Protein AF-A0A960YMW3-F1 (afdb_monomer)

Foldseek 3Di:
DDDDDDDDDDDDDDDDDDDDDDDDDDDDPPDDDDDPDDDDDDDDDDDDDDDDDDDQPDQPPDPDDDPLQVVLLVPDDPLQSVQVVVLSVLLSVLLVVDPQSHKDWDDDPSWIWIARPNNQFWIWTWDQDVVNQFIWTWTDLPACLVVVLPVPPDPQWADDPSTTIGHGSDDDGSSVSSSVSSNCRSRRNVVVVVPDD

Mean predicted aligned error: 15.15 Å

Secondary structure (DSSP, 8-state):
--------------------------------------------------------------SS--HHHHHHHHTS-HHHHHHHHHHHHHHHHHHHHS-SS-EEEEEETTEEEEEETTS-SPPEEEEEPGGGSEEEEE--TT-SHHHHHHTSPPSS-EE-TTSEEEEESSS---HHHHHHHHHHHHTHHHHHHS---

Solvent-accessible surface area (backbone atoms only — not comparable to full-atom values): 12566 Å² total; per-residue (Å²): 142,83,82,90,85,84,88,81,88,80,84,88,86,88,85,81,86,85,80,90,82,88,83,87,81,87,76,90,81,79,86,85,92,77,83,90,72,87,79,90,78,91,78,93,74,91,77,84,89,78,91,77,92,72,96,67,74,67,68,58,67,58,96,60,67,57,72,70,44,42,53,39,46,68,71,41,58,72,69,46,30,56,52,46,52,54,49,52,53,50,51,48,58,45,47,70,75,38,97,22,57,24,46,46,79,45,71,55,97,74,26,43,26,37,36,25,58,59,64,37,26,43,49,43,32,49,43,77,24,77,95,67,57,14,37,24,44,32,43,55,69,92,46,69,56,46,66,67,56,58,75,48,84,65,66,76,45,43,78,46,76,65,33,34,36,34,37,58,70,70,79,79,80,41,58,69,52,50,50,51,53,51,49,52,33,36,39,34,53,58,64,63,62,72,70,82,128

Sequence (197 aa):
NKPEIFMKRPGPRNSALCRPESGFLRNDCASLALAYDGNVSRGKKAVPSAKSKGLAKSVTLHSEPLKAVKSAFDGFDPEVRKRALAIRGLIGEVASKTDCGGLEETLKWGFPSYLAGSGRGTTIRLEPGPSNEGVAMRVHCKSRMMERFVDRPPVGVKPDGSRGILIPLKGKLPLTELRRFIGLALTYHDWKSGSAD

Structure (mmCIF, N/CA/C/O backbone):
data_AF-A0A960YMW3-F1
#
_entry.id   AF-A0A960YMW3-F1
#
loop_
_atom_site.group_PDB
_atom_site.id
_atom_site.type_symbol
_atom_site.label_atom_id
_atom_site.label_alt_id
_atom_site.label_comp_id
_atom_site.label_asym_id
_atom_site.label_entity_id
_atom_site.label_seq_id
_atom_site.pdbx_PDB_ins_code
_atom_site.Cartn_x
_atom_site.Cartn_y
_atom_site.Cartn_z
_atom_site.occupancy
_atom_site.B_iso_or_equiv
_atom_site.auth_seq_id
_atom_site.auth_comp_id
_atom_site.auth_asym_id
_atom_site.auth_atom_id
_atom_site.pdbx_PDB_model_num
ATOM 1 N N . ASN A 1 1 ? -8.416 54.647 11.173 1.00 46.41 1 ASN A N 1
ATOM 2 C CA . ASN A 1 1 ? -9.019 55.127 9.917 1.00 46.41 1 ASN A CA 1
ATOM 3 C C . ASN A 1 1 ? -9.512 53.909 9.141 1.00 46.41 1 ASN A C 1
ATOM 5 O O . ASN A 1 1 ? -8.690 53.150 8.648 1.00 46.41 1 ASN A O 1
ATOM 9 N N . LYS A 1 2 ? -10.822 53.648 9.182 1.00 43.78 2 LYS A N 1
ATOM 10 C CA . LYS A 1 2 ? -11.542 52.557 8.497 1.00 43.78 2 LYS A CA 1
ATOM 11 C C . LYS A 1 2 ? -12.461 53.232 7.469 1.00 43.78 2 LYS A C 1
ATOM 13 O O . LYS A 1 2 ? -12.901 54.350 7.731 1.00 43.78 2 LYS A O 1
ATOM 18 N N . PRO A 1 3 ? -12.730 52.597 6.327 1.00 54.50 3 PRO A N 1
ATOM 19 C CA . PRO A 1 3 ? -14.118 52.186 6.054 1.00 54.50 3 PRO A CA 1
ATOM 20 C C . PRO A 1 3 ? -14.111 50.765 5.455 1.00 54.50 3 PRO A C 1
ATOM 22 O O . PRO A 1 3 ? -13.283 50.450 4.614 1.00 54.50 3 PRO A O 1
ATOM 25 N N . GLU A 1 4 ? -14.833 49.747 5.920 1.00 42.19 4 GLU A N 1
ATOM 26 C CA . GLU A 1 4 ? -16.274 49.586 6.143 1.00 42.19 4 GLU A CA 1
ATOM 27 C C . GLU A 1 4 ? -17.127 49.917 4.910 1.00 42.19 4 GLU A C 1
ATOM 29 O O . GLU A 1 4 ? -17.591 51.036 4.733 1.00 42.19 4 GLU A O 1
ATOM 34 N N . ILE A 1 5 ? -17.340 48.900 4.065 1.00 48.28 5 ILE A N 1
ATOM 35 C CA . ILE A 1 5 ? -18.474 48.848 3.143 1.00 48.28 5 ILE A CA 1
ATOM 36 C C . ILE A 1 5 ? -19.286 47.598 3.481 1.00 48.28 5 ILE A C 1
ATOM 38 O O . ILE A 1 5 ? -18.790 46.474 3.542 1.00 48.28 5 ILE A O 1
ATOM 42 N N . PHE A 1 6 ? -20.541 47.891 3.780 1.00 38.97 6 PHE A N 1
ATOM 43 C CA . PHE A 1 6 ? -21.628 47.055 4.252 1.00 38.97 6 PHE A CA 1
ATOM 44 C C . PHE A 1 6 ? -22.544 46.689 3.070 1.00 38.97 6 PHE A C 1
ATOM 46 O O . PHE A 1 6 ? -22.479 47.322 2.020 1.00 38.97 6 PHE A O 1
ATOM 53 N N . MET A 1 7 ? -23.479 45.766 3.328 1.00 42.16 7 MET A N 1
ATOM 54 C CA . MET A 1 7 ? -24.634 45.335 2.511 1.00 42.16 7 MET A CA 1
ATOM 55 C C . MET A 1 7 ? -24.403 44.093 1.637 1.00 42.16 7 MET A C 1
ATOM 57 O O . MET A 1 7 ? -23.430 44.009 0.908 1.00 42.16 7 MET A O 1
ATOM 61 N N . LYS A 1 8 ? -25.281 43.085 1.595 1.00 38.56 8 LYS A N 1
ATOM 62 C CA . LYS A 1 8 ? -26.554 42.785 2.282 1.00 38.56 8 LYS A CA 1
ATOM 63 C C . LYS A 1 8 ? -26.833 41.291 2.021 1.00 38.56 8 LYS A C 1
ATOM 65 O O . LYS A 1 8 ? -26.701 40.841 0.887 1.00 38.56 8 LYS A O 1
ATOM 70 N N . ARG A 1 9 ? -27.253 40.529 3.037 1.00 42.41 9 ARG A N 1
ATOM 71 C CA . ARG A 1 9 ? -27.955 39.242 2.840 1.00 42.41 9 ARG A CA 1
ATOM 72 C C . ARG A 1 9 ? -29.399 39.515 2.403 1.00 42.41 9 ARG A C 1
ATOM 74 O O . ARG A 1 9 ? -29.967 40.522 2.827 1.00 42.41 9 ARG A O 1
ATOM 81 N N . PRO A 1 10 ? -30.023 38.570 1.689 1.00 44.19 10 PRO A N 1
ATOM 82 C CA . PRO A 1 10 ? -31.301 38.070 2.196 1.00 44.19 10 PRO A CA 1
ATOM 83 C C . PRO A 1 10 ? -31.443 36.539 2.112 1.00 44.19 10 PRO A C 1
ATOM 85 O O . PRO A 1 10 ? -31.221 35.941 1.069 1.00 44.19 10 PRO A O 1
ATOM 88 N N . GLY A 1 11 ? -31.885 35.953 3.232 1.00 39.38 11 GLY A N 1
ATOM 89 C CA . GLY A 1 11 ? -33.162 35.225 3.306 1.00 39.38 11 GLY A CA 1
ATOM 90 C C . GLY A 1 11 ? -33.248 33.770 2.807 1.00 39.38 11 GLY A C 1
ATOM 91 O O . GLY A 1 11 ? -32.846 33.485 1.685 1.00 39.38 11 GLY A O 1
ATOM 92 N N . PRO A 1 1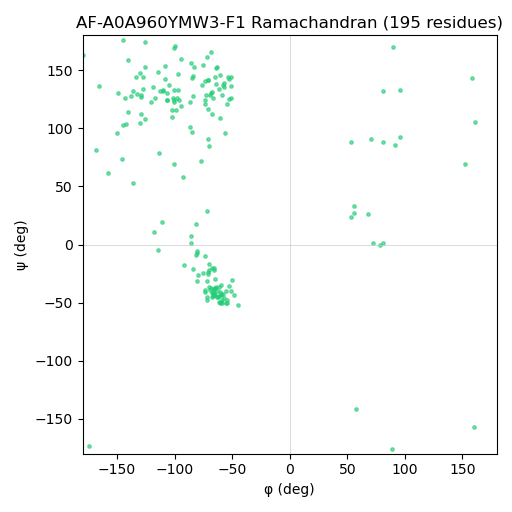2 ? -33.843 32.850 3.596 1.00 52.62 12 PRO A N 1
ATOM 93 C CA . PRO A 1 12 ? -33.928 31.426 3.282 1.00 52.62 12 PRO A CA 1
ATOM 94 C C . PRO A 1 12 ? -35.140 31.101 2.397 1.00 52.62 12 PRO A C 1
ATOM 96 O O . PRO A 1 12 ? -36.167 31.777 2.456 1.00 52.62 12 PRO A O 1
ATOM 99 N N . ARG A 1 13 ? -35.070 29.995 1.649 1.00 44.44 13 ARG A N 1
ATOM 100 C CA . ARG A 1 13 ? -36.267 29.293 1.166 1.00 44.44 13 ARG A CA 1
ATOM 101 C C . ARG A 1 13 ? -36.205 27.835 1.583 1.00 44.44 13 ARG A C 1
ATOM 103 O O . ARG A 1 13 ? -35.401 27.058 1.086 1.00 44.44 13 ARG A O 1
ATOM 110 N N . ASN A 1 14 ? -37.068 27.528 2.540 1.00 39.09 14 ASN A N 1
ATOM 111 C CA . ASN A 1 14 ? -37.440 26.195 2.961 1.00 39.09 14 ASN A CA 1
ATOM 112 C C . ASN A 1 14 ? -38.750 25.848 2.242 1.00 39.09 14 ASN A C 1
ATOM 114 O O . ASN A 1 14 ? -39.656 26.680 2.215 1.00 39.09 14 ASN A O 1
ATOM 118 N N . SER A 1 15 ? -38.836 24.663 1.648 1.00 40.34 15 SER A N 1
ATOM 119 C CA . SER A 1 15 ? -40.048 23.871 1.361 1.00 40.34 15 SER A CA 1
ATOM 120 C C . SER A 1 15 ? -39.709 22.903 0.232 1.00 40.34 15 SER A C 1
ATOM 122 O O . SER A 1 15 ? -39.001 23.264 -0.696 1.00 40.34 15 SER A O 1
ATOM 124 N N . ALA A 1 16 ? -40.183 21.675 0.164 1.00 35.75 16 ALA A N 1
ATOM 125 C CA . ALA A 1 16 ? -40.813 20.721 1.061 1.00 35.75 16 ALA A CA 1
ATOM 126 C C . ALA A 1 16 ? -41.050 19.497 0.145 1.00 35.75 16 ALA A C 1
ATOM 128 O O . ALA A 1 16 ? -41.085 19.639 -1.076 1.00 35.75 16 ALA A O 1
ATOM 129 N N . LEU A 1 17 ? -41.305 18.334 0.745 1.00 38.41 17 LEU A N 1
ATOM 130 C CA . LEU A 1 17 ? -41.934 17.164 0.114 1.00 38.41 17 LEU A CA 1
ATOM 131 C C . LEU A 1 17 ? -41.031 16.259 -0.748 1.00 38.41 17 LEU A C 1
ATOM 133 O O . LEU A 1 17 ? -41.040 16.311 -1.968 1.00 38.41 17 LEU A O 1
ATOM 137 N N . CYS A 1 18 ? -40.409 15.279 -0.091 1.00 30.67 18 CYS A N 1
ATOM 138 C CA . CYS A 1 18 ? -40.566 13.888 -0.522 1.00 30.67 18 CYS A CA 1
ATOM 139 C C . CYS A 1 18 ? -40.942 13.067 0.716 1.00 30.67 18 CYS A C 1
ATOM 141 O O . CYS A 1 18 ? -40.133 12.865 1.620 1.00 30.67 18 CYS A O 1
ATOM 143 N N . ARG A 1 19 ? -42.227 12.705 0.793 1.00 31.78 19 ARG A N 1
ATOM 144 C CA . ARG A 1 19 ? -42.794 11.810 1.806 1.00 31.78 19 ARG A CA 1
ATOM 145 C C . ARG A 1 19 ? -42.338 10.359 1.557 1.00 31.78 19 ARG A C 1
ATOM 147 O O . ARG A 1 19 ? -41.930 10.040 0.443 1.00 31.78 19 ARG A O 1
ATOM 154 N N . PRO A 1 20 ? -42.440 9.490 2.577 1.00 46.03 20 PRO A N 1
ATOM 155 C CA . PRO A 1 20 ? -42.125 8.074 2.483 1.00 46.03 20 PRO A CA 1
ATOM 156 C C . PRO A 1 20 ? -43.334 7.288 1.963 1.00 46.03 20 PRO A C 1
ATOM 158 O O . PRO A 1 20 ? -44.457 7.564 2.379 1.00 46.03 20 PRO A O 1
ATOM 161 N N . GLU A 1 21 ? -43.096 6.260 1.152 1.00 36.94 21 GLU A N 1
ATOM 162 C CA . GLU A 1 21 ? -44.015 5.127 1.047 1.00 36.94 21 GLU A CA 1
ATOM 163 C C . GLU A 1 21 ? -43.257 3.807 1.212 1.00 36.94 21 GLU A C 1
ATOM 165 O O . GLU A 1 21 ? -42.216 3.536 0.616 1.00 36.94 21 GLU A O 1
ATOM 170 N N . SER A 1 22 ? -43.800 3.039 2.142 1.00 40.00 22 SER A N 1
ATOM 171 C CA . SER A 1 22 ? -43.510 1.680 2.562 1.00 40.00 22 SER A CA 1
ATOM 172 C C . SER A 1 22 ? -43.749 0.635 1.469 1.00 40.00 22 SER A C 1
ATOM 174 O O . SER A 1 22 ? -44.677 0.779 0.682 1.00 40.00 22 SER A O 1
ATOM 176 N N . GLY A 1 23 ? -43.023 -0.489 1.528 1.00 31.31 23 GLY A N 1
ATOM 177 C CA . GLY A 1 23 ? -43.385 -1.711 0.796 1.00 31.31 23 GLY A CA 1
ATOM 178 C C . GLY A 1 23 ? -42.179 -2.588 0.443 1.00 31.31 23 GLY A C 1
ATOM 179 O O . GLY A 1 23 ? -41.712 -2.571 -0.681 1.00 31.31 23 GLY A O 1
ATOM 180 N N . PHE A 1 24 ? -41.526 -3.227 1.413 1.00 30.78 24 PHE A N 1
ATOM 181 C CA . PHE A 1 24 ? -41.752 -4.654 1.684 1.00 30.78 24 PHE A CA 1
ATOM 182 C C . PHE A 1 24 ? -41.191 -5.592 0.603 1.00 30.78 24 PHE A C 1
ATOM 184 O O . PHE A 1 24 ? -41.912 -6.012 -0.286 1.00 30.78 24 PHE A O 1
ATOM 191 N N . LEU A 1 25 ? -39.942 -6.028 0.768 1.00 37.28 25 LEU A N 1
ATOM 192 C CA . LEU A 1 25 ? -39.602 -7.444 0.619 1.00 37.28 25 LEU A CA 1
ATOM 193 C C . LEU A 1 25 ? -38.551 -7.782 1.674 1.00 37.28 25 LEU A C 1
ATOM 195 O O . LEU A 1 25 ? -37.384 -7.402 1.594 1.00 37.28 25 LEU A O 1
ATOM 199 N N . ARG A 1 26 ? -39.038 -8.463 2.710 1.00 37.78 26 ARG A N 1
ATOM 200 C CA . ARG A 1 26 ? -38.226 -9.236 3.640 1.00 37.78 26 ARG A CA 1
ATOM 201 C C . ARG A 1 26 ? -37.538 -10.320 2.820 1.00 37.78 26 ARG A C 1
ATOM 203 O O . ARG A 1 26 ? -38.201 -10.985 2.035 1.00 37.78 26 ARG A O 1
ATOM 210 N N . ASN A 1 27 ? -36.248 -10.509 3.037 1.00 38.19 27 ASN A N 1
ATOM 211 C CA . ASN A 1 27 ? -35.690 -11.847 3.061 1.00 38.19 27 ASN A CA 1
ATOM 212 C C . ASN A 1 27 ? -34.659 -11.871 4.176 1.00 38.19 27 ASN A C 1
ATOM 214 O O . ASN A 1 27 ? -33.660 -11.148 4.160 1.00 38.19 27 ASN A O 1
ATOM 218 N N . ASP A 1 28 ? -35.004 -12.669 5.175 1.00 33.12 28 ASP A N 1
ATOM 219 C CA . ASP A 1 28 ? -34.184 -13.037 6.304 1.00 33.12 28 ASP A CA 1
ATOM 220 C C . ASP A 1 28 ? -32.825 -13.547 5.829 1.00 33.12 28 ASP A C 1
ATOM 222 O O . ASP A 1 28 ? -32.720 -14.480 5.037 1.00 33.12 28 ASP A O 1
ATOM 226 N N . CYS A 1 29 ? -31.769 -12.939 6.352 1.00 29.17 29 CYS A N 1
ATOM 227 C CA . CYS A 1 29 ? -30.446 -13.546 6.381 1.00 29.17 29 CYS A CA 1
ATOM 228 C C . CYS A 1 29 ? -29.855 -13.300 7.772 1.00 29.17 29 CYS A C 1
ATOM 230 O O . CYS A 1 29 ? -28.785 -12.722 7.953 1.00 29.17 29 CYS A O 1
ATOM 232 N N . ALA A 1 30 ? -30.639 -13.678 8.783 1.00 31.08 30 ALA A N 1
ATOM 233 C CA . ALA A 1 30 ? -30.107 -14.029 10.082 1.00 31.08 30 ALA A CA 1
ATOM 234 C C . ALA A 1 30 ? -29.443 -15.406 9.960 1.00 31.08 30 ALA A C 1
ATOM 236 O O . ALA A 1 30 ? -29.998 -16.310 9.338 1.00 31.08 30 ALA A O 1
ATOM 237 N N . SER A 1 31 ? -28.304 -15.554 10.638 1.00 32.84 31 SER A N 1
ATOM 238 C CA . SER A 1 31 ? -27.521 -16.786 10.820 1.00 32.84 31 SER A CA 1
ATOM 239 C C . SER A 1 31 ? -26.432 -17.032 9.771 1.00 32.84 31 SER A C 1
ATOM 241 O O . SER A 1 31 ? -26.621 -17.776 8.821 1.00 32.84 31 SER A O 1
ATOM 243 N N . LEU A 1 32 ? -25.244 -16.456 9.993 1.00 38.53 32 LEU A N 1
ATOM 244 C CA . LEU A 1 32 ? -24.091 -17.255 10.440 1.00 38.53 32 LEU A CA 1
ATOM 245 C C . LEU A 1 32 ? -22.958 -16.321 10.900 1.00 38.53 32 LEU A C 1
ATOM 247 O O . LEU A 1 32 ? -22.015 -16.012 10.177 1.00 38.53 32 LEU A O 1
ATOM 251 N N . ALA A 1 33 ? -23.079 -15.849 12.137 1.00 35.31 33 ALA A N 1
ATOM 252 C CA . ALA A 1 33 ? -21.935 -15.429 12.926 1.00 35.31 33 ALA A CA 1
ATOM 253 C C . ALA A 1 33 ? -21.394 -16.678 13.630 1.00 35.31 33 ALA A C 1
ATOM 255 O O . ALA A 1 33 ? -21.985 -17.114 14.608 1.00 35.31 33 ALA A O 1
ATOM 256 N N . LEU A 1 34 ? -20.311 -17.261 13.118 1.00 36.00 34 LEU A N 1
ATOM 257 C CA . LEU A 1 34 ? -19.457 -18.215 13.834 1.00 36.00 34 LEU A CA 1
ATOM 258 C C . LEU A 1 34 ? -18.023 -17.944 13.356 1.00 36.00 34 LEU A C 1
ATOM 260 O O . LEU A 1 34 ? -17.712 -18.064 12.176 1.00 36.00 34 LEU A O 1
ATOM 264 N N . ALA A 1 35 ? -17.246 -17.260 14.189 1.00 32.31 35 ALA A N 1
ATOM 265 C CA . ALA A 1 35 ? -16.254 -17.872 15.075 1.00 32.31 35 ALA A CA 1
ATOM 266 C C . ALA A 1 35 ? -14.869 -17.839 14.412 1.00 32.31 35 ALA A C 1
ATOM 268 O O . ALA A 1 35 ? -14.494 -18.715 13.640 1.00 32.31 35 ALA A O 1
ATOM 269 N N . TYR A 1 36 ? -14.112 -16.781 14.710 1.00 30.06 36 TYR A N 1
ATOM 270 C CA . TYR A 1 36 ? -12.658 -16.795 14.570 1.00 30.06 36 TYR A CA 1
ATOM 271 C C . TYR A 1 36 ? -12.086 -17.007 15.972 1.00 30.06 36 TYR A C 1
ATOM 273 O O . TYR A 1 36 ? -11.545 -16.089 16.583 1.00 30.06 36 TYR A O 1
ATOM 281 N N . ASP A 1 37 ? -12.298 -18.212 16.501 1.00 33.44 37 ASP A N 1
ATOM 282 C CA . ASP A 1 37 ? -11.604 -18.688 17.690 1.00 33.44 37 ASP A CA 1
ATOM 283 C C . ASP A 1 37 ? -10.259 -19.267 17.266 1.00 33.44 37 ASP A C 1
ATOM 285 O O . ASP A 1 37 ? -10.156 -20.102 16.363 1.00 33.44 37 ASP A O 1
ATOM 289 N N . GLY A 1 38 ? -9.206 -18.789 17.920 1.00 33.03 38 GLY A N 1
ATOM 290 C CA . GLY A 1 38 ? -7.895 -19.393 17.812 1.00 33.03 38 GLY A CA 1
ATOM 291 C C . GLY A 1 38 ? -7.906 -20.798 18.400 1.00 33.03 38 GLY A C 1
ATOM 292 O O . GLY A 1 38 ? -8.498 -21.039 19.447 1.00 33.03 38 GLY A O 1
ATOM 293 N N . ASN A 1 39 ? -7.145 -21.706 17.791 1.00 34.97 39 ASN A N 1
ATOM 294 C CA . ASN A 1 39 ? -6.410 -22.655 18.606 1.00 34.97 39 ASN A CA 1
ATOM 295 C C . ASN A 1 39 ? -5.102 -23.098 17.952 1.00 34.97 39 ASN A C 1
ATOM 297 O O . ASN A 1 39 ? -5.039 -23.518 16.797 1.00 34.97 39 ASN A O 1
ATOM 301 N N . VAL A 1 40 ? -4.059 -23.004 18.767 1.00 35.59 40 VAL A N 1
ATOM 302 C CA . VAL A 1 40 ? -2.735 -23.581 18.594 1.00 35.59 40 VAL A CA 1
ATOM 303 C C . VAL A 1 40 ? -2.861 -25.093 18.745 1.00 35.59 40 VAL A C 1
ATOM 305 O O . VAL A 1 40 ? -3.344 -25.578 19.762 1.00 35.59 40 VAL A O 1
ATOM 308 N N . SER A 1 41 ? -2.349 -25.866 17.790 1.00 34.47 41 SER A N 1
ATOM 309 C CA . SER A 1 41 ? -2.007 -27.263 18.058 1.00 34.47 41 SER A CA 1
ATOM 310 C C . SER A 1 41 ? -0.744 -27.685 17.314 1.00 34.47 41 SER A C 1
ATOM 312 O O . SER A 1 41 ? -0.566 -27.503 16.112 1.00 34.47 41 SER A O 1
ATOM 314 N N . ARG A 1 42 ? 0.181 -28.201 18.125 1.00 37.41 42 ARG A N 1
ATOM 315 C CA . ARG A 1 42 ? 1.474 -28.768 17.763 1.00 37.41 42 ARG A CA 1
ATOM 316 C C . ARG A 1 42 ? 1.258 -30.068 16.989 1.00 37.41 42 ARG A C 1
ATOM 318 O O . ARG A 1 42 ? 0.583 -30.964 17.480 1.00 37.41 42 ARG A O 1
ATOM 325 N N . GLY A 1 43 ? 1.935 -30.209 15.857 1.00 31.12 43 GLY A N 1
ATOM 326 C CA . GLY A 1 43 ? 2.071 -31.473 15.141 1.00 31.12 43 GLY A CA 1
ATOM 327 C C . GLY A 1 43 ? 3.398 -31.502 14.399 1.00 31.12 43 GLY A C 1
ATOM 328 O O . GLY A 1 43 ? 3.516 -30.962 13.306 1.00 31.12 43 GLY A O 1
ATOM 329 N N . LYS A 1 44 ? 4.424 -32.107 15.008 1.00 34.16 44 LYS A N 1
ATOM 330 C CA . LYS A 1 44 ? 5.675 -32.425 14.314 1.00 34.16 44 LYS A CA 1
ATOM 331 C C . LYS A 1 44 ? 5.394 -33.573 13.342 1.00 34.16 44 LYS A C 1
ATOM 333 O O . LYS A 1 44 ? 5.106 -34.679 13.791 1.00 34.16 44 LYS A O 1
ATOM 338 N N . LYS A 1 45 ? 5.545 -33.343 12.038 1.00 29.88 45 LYS A N 1
ATOM 339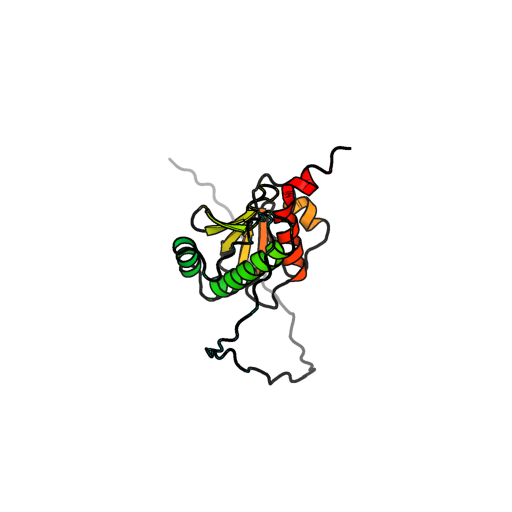 C CA . LYS A 1 45 ? 5.913 -34.401 11.089 1.00 29.88 45 LYS A CA 1
ATOM 340 C C . LYS A 1 45 ? 7.034 -33.901 10.187 1.00 29.88 45 LYS A C 1
ATOM 342 O O . LYS A 1 45 ? 6.984 -32.790 9.668 1.00 29.88 45 LYS A O 1
ATOM 347 N N . ALA A 1 46 ? 8.071 -34.726 10.101 1.00 30.17 46 ALA A N 1
ATOM 348 C CA . ALA A 1 46 ? 9.262 -34.518 9.300 1.00 30.17 46 ALA A CA 1
ATOM 349 C C . ALA A 1 46 ? 8.911 -34.490 7.806 1.00 30.17 46 ALA A C 1
ATOM 351 O O . ALA A 1 46 ? 8.134 -35.319 7.336 1.00 30.17 46 ALA A O 1
ATOM 352 N N . VAL A 1 47 ? 9.517 -33.555 7.076 1.00 32.47 47 VAL A N 1
ATOM 353 C CA . VAL A 1 47 ? 9.484 -33.487 5.611 1.00 32.47 47 VAL A CA 1
ATOM 354 C C . VAL A 1 47 ? 10.895 -33.829 5.119 1.00 32.47 47 VAL A C 1
ATOM 356 O O . VAL A 1 47 ? 11.856 -33.298 5.685 1.00 32.47 47 VAL A O 1
ATOM 359 N N . PRO A 1 48 ? 11.072 -34.723 4.131 1.00 31.02 48 PRO A N 1
ATOM 360 C CA . PRO A 1 48 ? 12.397 -35.080 3.646 1.00 31.02 48 PRO A CA 1
ATOM 361 C C . PRO A 1 48 ? 13.024 -33.932 2.846 1.00 31.02 48 PRO A C 1
ATOM 363 O O . PRO A 1 48 ? 12.364 -33.216 2.096 1.00 31.02 48 PRO A O 1
ATOM 366 N N . SER A 1 49 ? 14.332 -33.777 3.044 1.00 31.98 49 SER A N 1
ATOM 367 C CA . SER A 1 49 ? 15.200 -32.775 2.430 1.00 31.98 49 SER A CA 1
ATOM 368 C C . SER A 1 49 ? 15.349 -33.013 0.925 1.00 31.98 49 SER A C 1
ATOM 370 O O . SER A 1 49 ? 15.983 -33.981 0.507 1.00 31.98 49 SER A O 1
ATOM 372 N N . ALA A 1 50 ? 14.801 -32.108 0.113 1.00 37.41 50 ALA A N 1
ATOM 373 C CA . ALA A 1 50 ? 15.140 -31.975 -1.299 1.00 37.41 50 ALA A CA 1
ATOM 374 C C . ALA A 1 50 ? 16.089 -30.779 -1.464 1.00 37.41 50 ALA A C 1
ATOM 376 O O . ALA A 1 50 ? 15.736 -29.634 -1.182 1.00 37.41 50 ALA A O 1
ATOM 377 N N . LYS A 1 51 ? 17.325 -31.052 -1.891 1.00 33.72 51 LYS A N 1
ATOM 378 C CA . LYS A 1 51 ? 18.320 -30.029 -2.227 1.00 33.72 51 LYS A CA 1
ATOM 379 C C . LYS A 1 51 ? 17.945 -29.376 -3.558 1.00 33.72 51 LYS A C 1
ATOM 381 O O . LYS A 1 51 ? 17.970 -30.045 -4.584 1.00 33.72 51 LYS A O 1
ATOM 386 N N . SER A 1 52 ? 17.738 -28.063 -3.565 1.00 42.47 52 SER A N 1
ATOM 387 C CA . SER A 1 52 ? 17.817 -27.248 -4.782 1.00 42.47 52 SER A CA 1
ATOM 388 C C . SER A 1 52 ? 18.735 -26.051 -4.537 1.00 42.47 52 SER A C 1
ATOM 390 O O . SER A 1 52 ? 18.432 -25.166 -3.739 1.00 42.47 52 SER A O 1
ATOM 392 N N . LYS A 1 53 ? 19.890 -26.052 -5.213 1.00 33.44 53 LYS A N 1
ATOM 393 C CA . LYS A 1 53 ? 20.776 -24.892 -5.355 1.00 33.44 53 LYS A CA 1
ATOM 394 C C . LYS A 1 53 ? 20.115 -23.901 -6.319 1.00 33.44 53 LYS A C 1
ATOM 396 O O . LYS A 1 53 ? 19.749 -24.290 -7.421 1.00 33.44 53 LYS A O 1
ATOM 401 N N . GLY A 1 54 ? 20.007 -22.641 -5.912 1.00 31.20 54 GLY A N 1
ATOM 402 C CA . GLY A 1 54 ? 19.525 -21.540 -6.747 1.00 31.20 54 GLY A CA 1
ATOM 403 C C . GLY A 1 54 ? 19.083 -20.373 -5.873 1.00 31.20 54 GLY A C 1
ATOM 404 O O . GLY A 1 54 ? 18.061 -20.453 -5.201 1.00 31.20 54 GLY A O 1
ATOM 405 N N . LEU A 1 55 ? 19.893 -19.318 -5.823 1.00 40.06 55 LEU A N 1
ATOM 406 C CA . LEU A 1 55 ? 19.677 -18.124 -5.009 1.00 40.06 55 LEU A CA 1
ATOM 407 C C . LEU A 1 55 ? 18.503 -17.299 -5.568 1.00 40.06 55 LEU A C 1
ATOM 409 O O . LEU A 1 55 ? 18.706 -16.360 -6.328 1.00 40.06 55 LEU A O 1
ATOM 413 N N . ALA A 1 56 ? 17.276 -17.641 -5.181 1.00 36.66 56 ALA A N 1
ATOM 414 C CA . ALA A 1 56 ? 16.136 -16.732 -5.241 1.00 36.66 56 ALA A CA 1
ATOM 415 C C . ALA A 1 56 ? 16.003 -16.067 -3.863 1.00 36.66 56 ALA A C 1
ATOM 417 O O . ALA A 1 56 ? 15.835 -16.760 -2.858 1.00 36.66 56 ALA A O 1
ATOM 418 N N . LYS A 1 57 ? 16.111 -14.733 -3.786 1.00 39.03 57 LYS A N 1
ATOM 419 C CA . LYS A 1 57 ? 15.791 -13.994 -2.554 1.00 39.03 57 LYS A CA 1
ATOM 420 C C . LYS A 1 57 ? 14.322 -14.265 -2.222 1.00 39.03 57 LYS A C 1
ATOM 422 O O . LYS A 1 57 ? 13.428 -13.839 -2.948 1.00 39.03 57 LYS A O 1
ATOM 427 N N . SER A 1 58 ? 14.101 -15.033 -1.160 1.00 45.59 58 SER A N 1
ATOM 428 C CA . SER A 1 58 ? 12.789 -15.422 -0.655 1.00 45.59 58 SER A CA 1
ATOM 429 C C . SER A 1 58 ? 11.904 -14.200 -0.424 1.00 45.59 58 SER A C 1
ATOM 431 O O . SER A 1 58 ? 12.383 -13.162 0.024 1.00 45.59 58 SER A O 1
ATOM 433 N N . VAL A 1 59 ? 10.607 -14.340 -0.690 1.00 48.09 59 VAL A N 1
ATOM 434 C CA . VAL A 1 59 ? 9.568 -13.371 -0.321 1.00 48.09 59 VAL A CA 1
ATOM 435 C C . VAL A 1 59 ? 9.628 -13.139 1.192 1.00 48.09 59 VAL A C 1
ATOM 437 O O . VAL A 1 59 ? 9.072 -13.922 1.956 1.00 48.09 59 VAL A O 1
ATOM 440 N N . THR A 1 60 ? 10.314 -12.095 1.656 1.00 54.34 60 THR A N 1
ATOM 441 C CA . THR A 1 60 ? 10.421 -11.829 3.098 1.00 54.34 60 THR A CA 1
ATOM 442 C C . THR A 1 60 ? 9.331 -10.872 3.558 1.00 54.34 60 THR A C 1
ATOM 444 O O . THR A 1 60 ? 9.598 -9.814 4.117 1.00 54.34 60 THR A O 1
ATOM 447 N N . LEU A 1 61 ? 8.071 -11.252 3.348 1.00 62.84 61 LEU A N 1
ATOM 448 C CA . LEU A 1 61 ? 7.003 -10.678 4.156 1.00 62.84 61 LEU A CA 1
ATOM 449 C C . LEU A 1 61 ? 6.942 -11.506 5.436 1.00 62.84 61 LEU A C 1
ATOM 451 O O . LEU A 1 61 ? 6.407 -12.612 5.456 1.00 62.84 61 LEU A O 1
ATOM 455 N N . HIS A 1 62 ? 7.586 -11.006 6.488 1.00 61.16 62 HIS A N 1
ATOM 456 C CA . HIS A 1 62 ? 7.558 -11.660 7.788 1.00 61.16 62 HIS A CA 1
ATOM 457 C C . HIS A 1 62 ? 6.101 -11.813 8.255 1.00 61.16 62 HIS A C 1
ATOM 459 O O . HIS A 1 62 ? 5.282 -10.897 8.088 1.00 61.16 62 HIS A O 1
ATOM 465 N N . SER A 1 63 ? 5.785 -12.975 8.841 1.00 64.56 63 SER A N 1
ATOM 466 C CA . SER A 1 63 ? 4.457 -13.260 9.403 1.00 64.56 63 SER A CA 1
ATOM 467 C C . SER A 1 63 ? 4.022 -12.162 10.376 1.00 64.56 63 SER A C 1
ATOM 469 O O . SER A 1 63 ? 2.868 -11.746 10.361 1.00 64.56 63 SER A O 1
ATOM 471 N N . GLU A 1 64 ? 4.984 -11.619 11.121 1.00 66.88 64 GLU A N 1
ATOM 472 C CA . GLU A 1 64 ? 4.836 -10.439 11.965 1.00 66.88 64 GLU A CA 1
ATOM 473 C C . GLU A 1 64 ? 5.508 -9.212 11.324 1.00 66.88 64 GLU A C 1
ATOM 475 O O . GLU A 1 64 ? 6.628 -9.332 10.821 1.00 66.88 64 GLU A O 1
ATOM 480 N N . PRO A 1 65 ? 4.872 -8.026 11.346 1.00 75.31 65 PRO A N 1
ATOM 481 C CA . PRO A 1 65 ? 5.501 -6.797 10.874 1.00 75.31 65 PRO A CA 1
ATOM 482 C C . PRO A 1 65 ? 6.716 -6.422 11.729 1.00 75.31 65 PRO A C 1
ATOM 484 O O . PRO A 1 65 ? 6.769 -6.703 12.929 1.00 75.31 65 PRO A O 1
ATOM 487 N N . LEU A 1 66 ? 7.678 -5.717 11.121 1.00 82.19 66 LEU A N 1
ATOM 488 C CA . LEU A 1 66 ? 8.812 -5.130 11.844 1.00 82.19 66 LEU A CA 1
ATOM 489 C C . LEU A 1 66 ? 8.311 -4.307 13.039 1.00 82.19 66 LEU A C 1
ATOM 491 O O . LEU A 1 66 ? 7.295 -3.625 12.927 1.00 82.19 66 LEU A O 1
ATOM 495 N N . LYS A 1 67 ? 9.040 -4.303 14.165 1.00 85.31 67 LYS A N 1
ATOM 496 C CA . LYS A 1 67 ? 8.612 -3.630 15.412 1.00 85.31 67 LYS A CA 1
ATOM 497 C C . LYS A 1 67 ? 8.134 -2.188 15.187 1.00 85.31 67 LYS A C 1
ATOM 499 O O . LYS A 1 67 ? 7.102 -1.795 15.723 1.00 85.31 67 LYS A O 1
ATOM 504 N N . ALA A 1 68 ? 8.858 -1.421 14.371 1.00 86.94 68 ALA A N 1
ATOM 505 C CA . ALA A 1 68 ? 8.490 -0.046 14.041 1.00 86.94 68 ALA A CA 1
ATOM 506 C C . ALA A 1 68 ? 7.194 0.029 13.212 1.00 86.94 68 ALA A C 1
ATOM 508 O O . ALA A 1 68 ? 6.325 0.851 13.484 1.00 86.94 68 ALA A O 1
ATOM 509 N N . VAL A 1 69 ? 7.027 -0.868 12.240 1.00 88.44 69 VAL A N 1
ATOM 510 C CA . VAL A 1 69 ? 5.838 -0.931 11.380 1.00 88.44 69 VAL A CA 1
ATOM 511 C C . VAL A 1 69 ? 4.613 -1.397 12.158 1.00 88.44 69 VAL A C 1
ATOM 513 O O . VAL A 1 69 ? 3.537 -0.825 12.008 1.00 88.44 69 VAL A O 1
ATOM 516 N N . LYS A 1 70 ? 4.787 -2.364 13.063 1.00 89.69 70 LYS A N 1
ATOM 517 C CA . LYS A 1 70 ? 3.764 -2.763 14.030 1.00 89.69 70 LYS A CA 1
ATOM 518 C C . LYS A 1 70 ? 3.285 -1.564 14.849 1.00 89.69 70 LYS A C 1
ATOM 520 O O . LYS A 1 70 ? 2.091 -1.297 14.878 1.00 89.69 70 LYS A O 1
ATOM 525 N N . SER A 1 71 ? 4.218 -0.797 15.418 1.00 90.69 71 SER A N 1
ATOM 526 C CA . SER A 1 71 ? 3.893 0.409 16.187 1.00 90.69 71 SER A CA 1
ATOM 527 C C . SER A 1 71 ? 3.142 1.457 15.360 1.00 90.69 71 SER A C 1
ATOM 529 O O . SER A 1 71 ? 2.283 2.144 15.902 1.00 90.69 71 SER A O 1
ATOM 531 N N . ALA A 1 72 ? 3.444 1.587 14.065 1.00 92.00 72 ALA A N 1
ATOM 532 C CA . ALA A 1 72 ? 2.715 2.494 13.181 1.00 92.00 72 ALA A CA 1
ATOM 533 C C . ALA A 1 72 ? 1.265 2.037 12.956 1.00 92.00 72 ALA A C 1
ATOM 535 O O . ALA A 1 72 ? 0.352 2.856 13.016 1.00 92.00 72 ALA A O 1
ATOM 536 N N . PHE A 1 73 ? 1.035 0.733 12.763 1.00 92.44 73 PHE A N 1
ATOM 537 C CA . PHE A 1 73 ? -0.323 0.182 12.702 1.00 92.44 73 PHE A CA 1
ATOM 538 C C . PHE A 1 73 ? -1.077 0.337 14.024 1.00 92.44 73 PHE A C 1
ATOM 540 O O . PHE A 1 73 ? -2.280 0.575 14.004 1.00 92.44 73 PHE A O 1
ATOM 547 N N . ASP A 1 74 ? -0.395 0.206 15.162 1.00 92.19 74 ASP A N 1
ATOM 548 C CA . ASP A 1 74 ? -1.002 0.353 16.490 1.00 92.19 74 ASP A CA 1
ATOM 549 C C . ASP A 1 74 ? -1.464 1.794 16.777 1.00 92.19 74 ASP A C 1
ATOM 551 O O . ASP A 1 74 ? -2.340 1.993 17.612 1.00 92.19 74 ASP A O 1
ATOM 555 N N . GLY A 1 75 ? -0.930 2.786 16.055 1.00 92.06 75 GLY A N 1
ATOM 556 C CA . GLY A 1 75 ? -1.388 4.177 16.115 1.00 92.06 75 GLY A CA 1
ATOM 557 C C . GLY A 1 75 ? -2.644 4.477 15.287 1.00 92.06 75 GLY A C 1
ATOM 558 O O . GLY A 1 75 ? -3.145 5.598 15.337 1.00 92.06 75 GLY A O 1
ATOM 559 N N . PHE A 1 76 ? -3.147 3.523 14.498 1.00 93.38 76 PHE A N 1
ATOM 560 C CA . PHE A 1 76 ? -4.373 3.709 13.718 1.00 93.38 76 PHE A CA 1
ATOM 561 C C . PHE A 1 76 ? -5.614 3.433 14.571 1.00 93.38 76 PHE A C 1
ATOM 563 O O . PHE A 1 76 ? -5.588 2.603 15.479 1.00 93.38 76 PHE A O 1
ATOM 570 N N . ASP A 1 77 ? -6.733 4.070 14.211 1.00 94.69 77 ASP A N 1
ATOM 571 C CA . ASP A 1 77 ? -8.049 3.700 14.738 1.00 94.69 77 ASP A CA 1
ATOM 572 C C . ASP A 1 77 ? -8.306 2.187 14.547 1.00 94.69 77 ASP A C 1
ATOM 574 O O . ASP A 1 77 ? -7.907 1.642 13.509 1.00 94.69 77 ASP A O 1
ATOM 578 N N . PRO A 1 78 ? -8.957 1.484 15.495 1.00 94.00 78 PRO A N 1
ATOM 579 C CA . PRO A 1 78 ? -9.138 0.034 15.427 1.00 94.00 78 PRO A CA 1
ATOM 580 C C . PRO A 1 78 ? -9.722 -0.486 14.105 1.00 94.00 78 PRO A C 1
ATOM 582 O O . PRO A 1 78 ? -9.243 -1.499 13.580 1.00 94.00 78 PRO A O 1
ATOM 585 N N . GLU A 1 79 ? -10.704 0.208 13.523 1.00 93.75 79 GLU A N 1
ATOM 586 C CA . GLU A 1 79 ? -11.330 -0.214 12.264 1.00 93.75 79 GLU A CA 1
ATOM 587 C C . GLU A 1 79 ? -10.402 0.033 11.066 1.00 93.75 79 GLU A C 1
ATOM 589 O O . GLU A 1 79 ? -10.267 -0.820 10.177 1.00 93.75 79 GLU A O 1
ATOM 594 N N . VAL A 1 80 ? -9.685 1.161 11.075 1.00 95.44 80 VAL A N 1
ATOM 595 C CA . VAL A 1 80 ? -8.657 1.489 10.074 1.00 95.44 80 VAL A CA 1
ATOM 596 C C . VAL A 1 80 ? -7.513 0.478 10.138 1.00 95.44 80 VAL A C 1
ATOM 598 O O . VAL A 1 80 ? -7.104 -0.053 9.105 1.00 95.44 80 VAL A O 1
ATOM 601 N N . ARG A 1 81 ? -7.034 0.145 11.341 1.00 95.44 81 ARG A N 1
ATOM 602 C CA . ARG A 1 81 ? -5.971 -0.838 11.589 1.00 95.44 81 ARG A CA 1
ATOM 603 C C . ARG A 1 81 ? -6.351 -2.207 11.045 1.00 95.44 81 ARG A C 1
ATOM 605 O O . ARG A 1 81 ? -5.589 -2.793 10.278 1.00 95.44 81 ARG A O 1
ATOM 612 N N . LYS A 1 82 ? -7.547 -2.701 11.382 1.00 94.62 82 LYS A N 1
ATOM 613 C CA . LYS A 1 82 ? -8.059 -3.989 10.891 1.00 94.62 82 LYS A CA 1
ATOM 614 C C . LYS A 1 82 ? -8.096 -4.028 9.364 1.00 94.62 82 LYS A C 1
ATOM 616 O O . LYS A 1 82 ? -7.638 -4.995 8.752 1.00 94.62 82 LYS A O 1
ATOM 621 N N . ARG A 1 83 ? -8.600 -2.961 8.737 1.00 95.31 83 ARG A N 1
ATOM 622 C CA . ARG A 1 83 ? -8.660 -2.841 7.276 1.00 95.31 83 ARG A CA 1
ATOM 623 C C . ARG A 1 83 ? -7.262 -2.782 6.652 1.00 95.31 83 ARG A C 1
ATOM 625 O O . ARG A 1 83 ? -7.017 -3.463 5.658 1.00 95.31 83 ARG A O 1
ATOM 632 N N . ALA A 1 84 ? -6.343 -2.022 7.239 1.00 95.81 84 ALA A N 1
ATOM 633 C CA . ALA A 1 84 ? -4.984 -1.854 6.737 1.00 95.81 84 ALA A CA 1
ATOM 634 C C . ALA A 1 84 ? -4.153 -3.143 6.860 1.00 95.81 84 ALA A C 1
ATOM 636 O O . ALA A 1 84 ? -3.423 -3.484 5.932 1.00 95.81 84 ALA A O 1
ATOM 637 N N . LEU A 1 85 ? -4.326 -3.917 7.937 1.00 95.12 85 LEU A N 1
ATOM 638 C CA . LEU A 1 85 ? -3.698 -5.235 8.098 1.00 95.12 85 LEU A CA 1
ATOM 639 C C . LEU A 1 85 ? -4.205 -6.251 7.063 1.00 95.12 85 LEU A C 1
ATOM 641 O O . LEU A 1 85 ? -3.413 -7.026 6.525 1.00 95.12 85 LEU A O 1
ATOM 645 N N . ALA A 1 86 ? -5.497 -6.215 6.720 1.00 95.25 86 ALA A N 1
ATOM 646 C CA . ALA A 1 86 ? -6.030 -7.035 5.632 1.00 95.25 86 ALA A CA 1
ATOM 647 C C . ALA A 1 86 ? -5.400 -6.662 4.276 1.00 95.25 86 ALA A C 1
ATOM 649 O O . ALA A 1 86 ? -5.047 -7.542 3.490 1.00 95.25 86 ALA A O 1
ATOM 650 N N . ILE A 1 87 ? -5.201 -5.363 4.019 1.00 96.19 87 ILE A N 1
ATOM 651 C CA . ILE A 1 87 ? -4.515 -4.880 2.812 1.00 96.19 87 ILE A CA 1
ATOM 652 C C . ILE A 1 87 ? -3.039 -5.304 2.818 1.00 96.19 87 ILE A C 1
ATOM 654 O O . ILE A 1 87 ? -2.557 -5.773 1.793 1.00 96.19 87 ILE A O 1
ATOM 658 N N . ARG A 1 88 ? -2.334 -5.232 3.956 1.00 95.50 88 ARG A N 1
ATOM 659 C CA . ARG A 1 88 ? -0.955 -5.742 4.095 1.00 95.50 88 ARG A CA 1
ATOM 660 C C . ARG A 1 88 ? -0.853 -7.210 3.682 1.00 95.50 88 ARG A C 1
ATOM 662 O O . ARG A 1 88 ? 0.028 -7.561 2.899 1.00 95.50 88 ARG A O 1
ATOM 669 N N . GLY A 1 89 ? -1.759 -8.057 4.174 1.00 94.12 89 GLY A N 1
ATOM 670 C CA . GLY A 1 89 ? -1.809 -9.469 3.784 1.00 94.12 89 GLY A CA 1
ATOM 671 C C . GLY A 1 89 ? -1.988 -9.644 2.274 1.00 94.12 89 GLY A C 1
ATOM 672 O O . GLY A 1 89 ? -1.285 -10.438 1.650 1.00 94.12 89 GLY A O 1
ATOM 673 N N . LEU A 1 90 ? -2.862 -8.835 1.669 1.00 96.00 90 LEU A N 1
ATOM 674 C CA . LEU A 1 90 ? -3.087 -8.845 0.226 1.00 96.00 90 LEU A CA 1
ATOM 675 C C . LEU A 1 90 ? -1.861 -8.383 -0.575 1.00 96.00 90 LEU A C 1
ATOM 677 O O . LEU A 1 90 ? -1.574 -8.961 -1.620 1.00 96.00 90 LEU A O 1
ATOM 681 N N . ILE A 1 91 ? -1.114 -7.384 -0.092 1.00 95.44 91 ILE A N 1
ATOM 682 C CA . ILE A 1 91 ? 0.141 -6.952 -0.725 1.00 95.44 91 ILE A CA 1
ATOM 683 C C . ILE A 1 91 ? 1.133 -8.116 -0.766 1.00 95.44 91 ILE A C 1
ATOM 685 O O . ILE A 1 91 ? 1.728 -8.367 -1.812 1.00 95.44 91 ILE A O 1
ATOM 689 N N . GLY A 1 92 ? 1.250 -8.878 0.323 1.00 93.69 92 GLY A N 1
ATOM 690 C CA . GLY A 1 92 ? 2.062 -10.095 0.356 1.00 93.69 92 GLY A CA 1
ATOM 691 C C . GLY A 1 92 ? 1.613 -11.176 -0.606 1.00 93.69 92 GLY A C 1
ATOM 692 O O . GLY A 1 92 ? 2.439 -11.754 -1.306 1.00 93.69 92 GLY A O 1
ATOM 693 N N . GLU A 1 93 ? 0.307 -11.425 -0.665 1.00 94.38 93 GLU A N 1
ATOM 694 C CA . GLU A 1 93 ? -0.277 -12.399 -1.588 1.00 94.38 93 GLU A CA 1
ATOM 695 C C . GLU A 1 93 ? 0.011 -12.040 -3.053 1.00 94.38 93 GLU A C 1
ATOM 697 O O . GLU A 1 93 ? 0.304 -12.912 -3.867 1.00 94.38 93 GLU A O 1
ATOM 702 N N . VAL A 1 94 ? -0.072 -10.758 -3.414 1.00 95.25 94 VAL A N 1
ATOM 703 C CA . VAL A 1 94 ? 0.212 -10.309 -4.783 1.00 95.25 94 VAL A CA 1
ATOM 704 C C . VAL A 1 94 ? 1.712 -10.343 -5.059 1.00 95.25 94 VAL A C 1
ATOM 706 O O . VAL A 1 94 ? 2.118 -10.797 -6.127 1.00 95.25 94 VAL A O 1
ATOM 709 N N . ALA A 1 95 ? 2.537 -9.929 -4.096 1.00 93.00 95 ALA A N 1
ATOM 710 C CA . ALA A 1 95 ? 3.991 -9.952 -4.215 1.00 93.00 95 ALA A CA 1
ATOM 711 C C . ALA A 1 95 ? 4.559 -11.373 -4.331 1.00 93.00 95 ALA A C 1
ATOM 713 O O . ALA A 1 95 ? 5.580 -11.557 -4.976 1.00 93.00 95 ALA A O 1
ATOM 714 N N . SER A 1 96 ? 3.908 -12.390 -3.756 1.00 91.75 96 SER A N 1
ATOM 715 C CA . SER A 1 96 ? 4.336 -13.786 -3.926 1.00 91.75 96 SER A CA 1
ATOM 716 C C . SER A 1 96 ? 3.983 -14.367 -5.297 1.00 91.75 96 SER A C 1
ATOM 718 O O . SER A 1 96 ? 4.636 -15.302 -5.753 1.00 91.75 96 SER A O 1
ATOM 720 N N . LYS A 1 97 ? 2.963 -13.813 -5.961 1.00 92.12 97 LYS A N 1
ATOM 721 C CA . LYS A 1 97 ? 2.527 -14.200 -7.314 1.00 92.12 97 LYS A CA 1
ATOM 722 C C . LYS A 1 97 ? 3.192 -13.378 -8.414 1.00 92.12 97 LYS A C 1
ATOM 724 O O . LYS A 1 97 ? 3.142 -13.757 -9.579 1.00 92.12 97 LYS A O 1
ATOM 729 N N . THR A 1 98 ? 3.766 -12.239 -8.051 1.00 89.50 98 THR A N 1
ATOM 730 C CA . THR A 1 98 ? 4.459 -11.337 -8.964 1.00 89.50 98 THR A CA 1
ATOM 731 C C . THR A 1 98 ? 5.950 -11.568 -8.825 1.00 89.50 98 THR A C 1
ATOM 733 O O . THR A 1 98 ? 6.474 -11.561 -7.715 1.00 89.50 98 THR A O 1
ATOM 736 N N . ASP A 1 99 ? 6.667 -11.704 -9.935 1.00 87.00 99 ASP A N 1
ATOM 737 C CA . ASP A 1 99 ? 8.119 -11.606 -9.870 1.00 87.00 99 ASP A CA 1
ATOM 738 C C . ASP A 1 99 ? 8.488 -10.143 -9.594 1.00 87.00 99 ASP A C 1
ATOM 740 O O . ASP A 1 99 ? 8.571 -9.339 -10.518 1.00 87.00 99 ASP A O 1
ATOM 744 N N . CYS A 1 100 ? 8.613 -9.768 -8.319 1.00 86.94 100 CYS A N 1
ATOM 745 C CA . CYS A 1 100 ? 8.994 -8.423 -7.882 1.00 86.94 100 CYS A CA 1
ATOM 746 C C . CYS A 1 100 ? 10.315 -8.406 -7.094 1.00 86.94 100 CYS A C 1
ATOM 748 O O . CYS A 1 100 ? 10.671 -7.373 -6.523 1.00 86.94 100 CYS A O 1
ATOM 750 N N . GLY A 1 101 ? 11.062 -9.519 -7.074 1.00 86.38 101 GLY A N 1
ATOM 751 C CA . GLY A 1 101 ? 12.334 -9.647 -6.347 1.00 86.38 101 GLY A CA 1
ATOM 752 C C . GLY A 1 101 ? 12.198 -9.619 -4.820 1.00 86.38 101 GLY A C 1
ATOM 753 O O . GLY A 1 101 ? 13.127 -9.203 -4.131 1.00 86.38 101 GLY A O 1
ATOM 754 N N . GLY A 1 102 ? 11.036 -10.026 -4.299 1.00 88.31 102 GLY A N 1
ATOM 755 C CA . GLY A 1 102 ? 10.684 -9.935 -2.882 1.00 88.31 102 GLY A CA 1
ATOM 756 C C . GLY A 1 102 ? 10.010 -8.610 -2.520 1.00 88.31 102 GLY A C 1
ATOM 757 O O . GLY A 1 102 ? 9.945 -7.681 -3.328 1.00 88.31 102 GLY A O 1
ATOM 758 N N . LEU A 1 103 ? 9.482 -8.539 -1.300 1.00 92.00 103 LEU A N 1
ATOM 759 C CA . LEU A 1 103 ? 8.839 -7.342 -0.768 1.00 92.00 103 LEU A CA 1
ATOM 760 C C . LEU A 1 103 ? 9.614 -6.841 0.447 1.00 92.00 103 LEU A C 1
ATOM 762 O O . LEU A 1 103 ? 9.827 -7.592 1.396 1.00 92.00 103 LEU A O 1
ATOM 766 N N . GLU A 1 104 ? 10.006 -5.575 0.415 1.00 91.44 104 GLU A N 1
ATOM 767 C CA . GLU A 1 104 ? 10.614 -4.876 1.540 1.00 91.44 104 GLU A CA 1
ATOM 768 C C . GLU A 1 104 ? 9.546 -4.050 2.263 1.00 91.44 104 GLU A C 1
ATOM 770 O O . GLU A 1 104 ? 8.846 -3.243 1.646 1.00 91.44 104 GLU A O 1
ATOM 775 N N . GLU A 1 105 ? 9.419 -4.255 3.573 1.00 92.44 105 GLU A N 1
ATOM 776 C CA . GLU A 1 105 ? 8.518 -3.507 4.449 1.00 92.44 105 GLU A CA 1
ATOM 777 C C . GLU A 1 105 ? 9.321 -2.456 5.231 1.00 92.44 105 GLU A C 1
ATOM 779 O O . GLU A 1 105 ? 10.311 -2.770 5.887 1.00 92.44 105 GLU A O 1
ATOM 784 N N . THR A 1 106 ? 8.901 -1.194 5.158 1.00 93.00 106 THR A N 1
ATOM 785 C CA . THR A 1 106 ? 9.589 -0.050 5.769 1.00 93.00 106 THR A CA 1
ATOM 786 C C . THR A 1 106 ? 8.590 0.993 6.273 1.00 93.00 106 THR A C 1
ATOM 788 O O . THR A 1 106 ? 7.380 0.874 6.076 1.00 93.00 106 THR A O 1
ATOM 791 N N . LEU A 1 107 ? 9.089 2.043 6.923 1.00 94.31 107 LEU A N 1
ATOM 792 C CA . LEU A 1 107 ? 8.308 3.226 7.267 1.00 94.31 107 LEU A CA 1
ATOM 793 C C . LEU A 1 107 ? 8.761 4.410 6.431 1.00 94.31 107 LEU A C 1
ATOM 795 O O . LEU A 1 107 ? 9.947 4.726 6.363 1.00 94.31 107 LEU A O 1
ATOM 799 N N . LYS A 1 108 ? 7.798 5.126 5.857 1.00 91.75 108 LYS A N 1
ATOM 800 C CA . LYS A 1 108 ? 8.045 6.450 5.290 1.00 91.75 108 LYS A CA 1
ATOM 801 C C . LYS A 1 108 ? 7.017 7.419 5.850 1.00 91.75 108 LYS A C 1
ATOM 803 O O . LYS A 1 108 ? 5.822 7.142 5.805 1.00 91.75 108 LYS A O 1
ATOM 808 N N . TRP A 1 109 ? 7.490 8.546 6.382 1.00 89.50 109 TRP A N 1
ATOM 809 C CA . TRP A 1 109 ? 6.646 9.569 7.020 1.00 89.50 109 TRP A CA 1
ATOM 810 C C . TRP A 1 109 ? 5.774 9.020 8.164 1.00 89.50 109 TRP A C 1
ATOM 812 O O . TRP A 1 109 ? 4.646 9.455 8.346 1.00 89.50 109 TRP A O 1
ATOM 822 N N . GLY A 1 110 ? 6.280 8.025 8.899 1.00 91.94 110 GLY A N 1
ATOM 823 C CA . GLY A 1 110 ? 5.539 7.361 9.977 1.00 91.94 110 GLY A CA 1
ATOM 824 C C . GLY A 1 110 ? 4.506 6.329 9.512 1.00 91.94 110 GLY A C 1
ATOM 825 O O . GLY A 1 110 ? 3.889 5.688 10.353 1.00 91.94 110 GLY A O 1
ATOM 826 N N . PHE A 1 111 ? 4.350 6.116 8.201 1.00 94.88 111 PHE A N 1
ATOM 827 C CA . PHE A 1 111 ? 3.359 5.195 7.647 1.00 94.88 111 PHE A CA 1
ATOM 828 C C . PHE A 1 111 ? 3.986 3.923 7.056 1.00 94.88 111 PHE A C 1
ATOM 830 O O . PHE A 1 111 ? 5.037 4.007 6.399 1.00 94.88 111 PHE A O 1
ATOM 837 N N . PRO A 1 112 ? 3.331 2.754 7.223 1.00 96.19 112 PRO A N 1
ATOM 838 C CA . PRO A 1 112 ? 3.729 1.503 6.584 1.00 96.19 112 PRO A CA 1
ATOM 839 C C . PRO A 1 112 ? 3.876 1.667 5.073 1.00 96.19 112 PRO A C 1
ATOM 841 O O . PRO A 1 112 ? 2.971 2.143 4.384 1.00 96.19 112 PRO A O 1
ATOM 844 N N . SER A 1 113 ? 5.044 1.302 4.558 1.00 95.81 113 SER A N 1
ATOM 845 C CA . SER A 1 113 ? 5.408 1.426 3.152 1.00 95.81 113 SER A CA 1
ATOM 846 C C . SER A 1 113 ? 6.054 0.139 2.652 1.00 95.81 113 SER A C 1
ATOM 848 O O . SER A 1 113 ? 6.812 -0.504 3.371 1.00 95.81 113 SER A O 1
ATOM 850 N N . TYR A 1 114 ? 5.781 -0.207 1.401 1.00 95.00 114 TYR A N 1
ATOM 851 C CA . TYR A 1 114 ? 6.189 -1.452 0.768 1.00 95.00 114 TYR A CA 1
ATOM 852 C C . TYR A 1 114 ? 6.900 -1.165 -0.549 1.00 95.00 114 TYR A C 1
ATOM 854 O O . TYR A 1 114 ? 6.433 -0.346 -1.348 1.00 95.00 114 TYR A O 1
ATOM 862 N N . LEU A 1 115 ? 8.029 -1.832 -0.772 1.00 93.75 115 LEU A N 1
ATOM 863 C CA . LEU A 1 11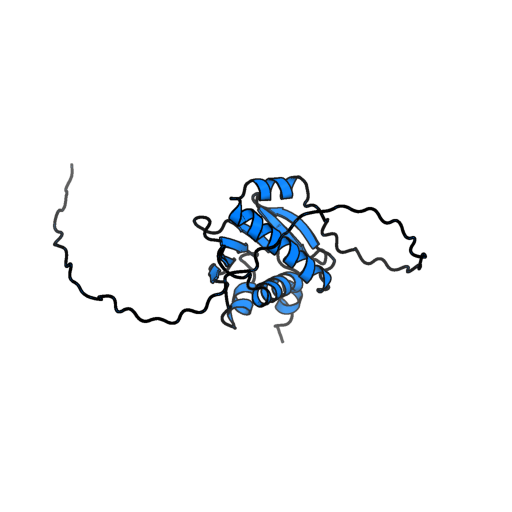5 ? 8.833 -1.707 -1.983 1.00 93.75 115 LEU A CA 1
ATOM 864 C C . LEU A 1 115 ? 9.103 -3.082 -2.592 1.00 93.75 115 LEU A C 1
ATOM 866 O O . LEU A 1 115 ? 9.296 -4.065 -1.882 1.00 93.75 115 LEU A O 1
ATOM 870 N N . ALA A 1 116 ? 9.137 -3.137 -3.920 1.00 92.94 116 ALA A N 1
ATOM 871 C CA . ALA A 1 116 ? 9.605 -4.310 -4.645 1.00 92.94 116 ALA A CA 1
ATOM 872 C C . ALA A 1 116 ? 11.136 -4.404 -4.533 1.00 92.94 116 ALA A C 1
ATOM 874 O O . ALA A 1 116 ? 11.835 -3.473 -4.935 1.00 92.94 116 ALA A O 1
ATOM 875 N N . GLY A 1 117 ? 11.661 -5.527 -4.041 1.00 89.88 117 GLY A N 1
ATOM 876 C CA . GLY A 1 117 ? 13.102 -5.745 -3.859 1.00 89.88 117 GLY A CA 1
ATOM 877 C C . GLY A 1 117 ? 13.896 -5.784 -5.170 1.00 89.88 117 GLY A C 1
ATOM 878 O O . GLY A 1 117 ? 15.100 -5.542 -5.174 1.00 89.88 117 GLY A O 1
ATOM 879 N N . SER A 1 118 ? 13.222 -6.027 -6.297 1.00 89.31 118 SER A N 1
ATOM 880 C CA . SER A 1 118 ? 13.793 -5.900 -7.648 1.00 89.31 118 SER A CA 1
ATOM 881 C C . SER A 1 118 ? 14.062 -4.456 -8.081 1.00 89.31 118 SER A C 1
ATOM 883 O O . SER A 1 118 ? 14.744 -4.248 -9.079 1.00 89.31 118 SER A O 1
ATOM 885 N N . GLY A 1 119 ? 13.475 -3.459 -7.408 1.00 87.50 119 GLY A N 1
ATOM 886 C CA . GLY A 1 119 ? 13.478 -2.067 -7.866 1.00 87.50 119 GLY A CA 1
ATOM 887 C C . GLY A 1 119 ? 12.564 -1.791 -9.069 1.00 87.50 119 GLY A C 1
ATOM 888 O O . GLY A 1 119 ? 12.487 -0.652 -9.519 1.00 87.50 119 GLY A O 1
ATOM 889 N N . ARG A 1 120 ? 11.832 -2.798 -9.575 1.00 88.00 120 ARG A N 1
ATOM 890 C CA . ARG A 1 120 ? 10.915 -2.658 -10.724 1.00 88.00 120 ARG A CA 1
ATOM 891 C C . ARG A 1 120 ? 9.547 -2.073 -10.355 1.00 88.00 120 ARG A C 1
ATOM 893 O O . ARG A 1 120 ? 8.771 -1.708 -11.231 1.00 88.00 120 ARG A O 1
ATOM 900 N N . GLY A 1 121 ? 9.254 -1.921 -9.066 1.00 92.12 121 GLY A N 1
ATOM 901 C CA . GLY A 1 121 ? 7.997 -1.358 -8.572 1.00 92.12 121 GLY A CA 1
ATOM 902 C C . GLY A 1 121 ? 8.088 0.104 -8.133 1.00 92.12 121 GLY A C 1
ATOM 903 O O . GLY A 1 121 ? 9.165 0.665 -7.959 1.00 92.12 121 GLY A O 1
ATOM 904 N N . THR A 1 122 ? 6.933 0.716 -7.885 1.00 94.00 122 THR A N 1
ATOM 905 C CA . THR A 1 122 ? 6.813 1.961 -7.120 1.00 94.00 122 THR A CA 1
ATOM 906 C C . THR A 1 122 ? 6.520 1.658 -5.648 1.00 94.00 122 THR A C 1
ATOM 908 O O . THR A 1 122 ? 6.059 0.572 -5.303 1.00 94.00 122 THR A O 1
ATOM 911 N N . THR A 1 123 ? 6.790 2.613 -4.753 1.00 95.06 123 THR A N 1
ATOM 912 C CA . THR A 1 123 ? 6.465 2.446 -3.328 1.00 95.06 123 THR A CA 1
ATOM 913 C C . THR A 1 123 ? 4.949 2.453 -3.132 1.00 95.06 123 THR A C 1
ATOM 915 O O . THR A 1 123 ? 4.294 3.392 -3.577 1.00 95.06 123 THR A O 1
ATOM 918 N N . ILE A 1 124 ? 4.417 1.469 -2.405 1.00 96.12 124 ILE A N 1
ATOM 919 C CA . ILE A 1 124 ? 3.028 1.438 -1.927 1.00 96.12 124 ILE A CA 1
ATOM 920 C C . ILE A 1 124 ? 3.027 1.867 -0.460 1.00 96.12 124 ILE A C 1
ATOM 922 O O . ILE A 1 124 ? 3.716 1.256 0.346 1.00 96.12 124 ILE A O 1
ATOM 926 N N . ARG A 1 125 ? 2.266 2.894 -0.088 1.00 96.38 125 ARG A N 1
ATOM 927 C CA . ARG A 1 125 ? 2.152 3.390 1.292 1.00 96.38 125 ARG A CA 1
ATOM 928 C C . ARG A 1 125 ? 0.717 3.274 1.780 1.00 96.38 125 ARG A C 1
ATOM 930 O O . ARG A 1 125 ? -0.199 3.633 1.045 1.00 96.38 125 ARG A O 1
ATOM 937 N N . LEU A 1 126 ? 0.527 2.797 3.007 1.00 96.56 126 LEU A N 1
ATOM 938 C CA . LEU A 1 126 ? -0.778 2.709 3.658 1.00 96.56 126 LEU A CA 1
ATOM 939 C C . LEU A 1 126 ? -0.890 3.772 4.744 1.00 96.56 126 LEU A C 1
ATOM 941 O O . LEU A 1 126 ? -0.073 3.812 5.659 1.00 96.56 126 LEU A O 1
ATOM 945 N N . GLU A 1 127 ? -1.917 4.604 4.664 1.00 95.12 127 GLU A N 1
ATOM 946 C CA . GLU A 1 127 ? -2.208 5.626 5.668 1.00 95.12 127 GLU A CA 1
ATOM 947 C C . GLU A 1 127 ? -3.721 5.722 5.920 1.00 95.12 127 GLU A C 1
ATOM 949 O O . GLU A 1 127 ? -4.515 5.289 5.076 1.00 95.12 127 GLU A O 1
ATOM 954 N N . PRO A 1 128 ? -4.156 6.259 7.071 1.00 95.00 128 PRO A N 1
ATOM 955 C CA . PRO A 1 128 ? -5.562 6.551 7.305 1.00 95.00 128 PRO A CA 1
ATOM 956 C C . PRO A 1 128 ? -6.099 7.510 6.240 1.00 95.00 128 PRO A C 1
ATOM 958 O O . PRO A 1 128 ? -5.439 8.475 5.851 1.00 95.00 128 PRO A O 1
ATOM 961 N N . GLY A 1 129 ? -7.302 7.229 5.748 1.00 91.25 129 GLY A N 1
ATOM 962 C CA . GLY A 1 129 ? -8.008 8.131 4.850 1.00 91.25 129 GLY A CA 1
ATOM 963 C C . GLY A 1 129 ? -8.453 9.416 5.561 1.00 91.25 129 GLY A C 1
ATOM 964 O O . GLY A 1 129 ? -8.478 9.467 6.795 1.00 91.25 129 GLY A O 1
ATOM 965 N N . PRO A 1 130 ? -8.855 10.449 4.798 1.00 87.19 130 PRO A N 1
ATOM 966 C CA . PRO A 1 130 ? -9.443 11.659 5.364 1.00 87.19 130 PRO A CA 1
ATOM 967 C C . PRO A 1 130 ? -10.592 11.310 6.314 1.00 87.19 130 PRO A C 1
ATOM 969 O O . PRO A 1 130 ? -11.398 10.428 6.014 1.00 87.19 130 PRO A O 1
ATOM 972 N N . SER A 1 131 ? -10.635 11.972 7.472 1.00 87.62 131 SER A N 1
ATOM 973 C CA . SER A 1 131 ? -11.663 11.755 8.502 1.00 87.62 131 SER A CA 1
ATOM 974 C C . SER A 1 131 ? -11.825 10.291 8.950 1.00 87.62 131 SER A C 1
ATOM 976 O O . SER A 1 131 ? -12.890 9.913 9.428 1.00 87.62 131 SER A O 1
ATOM 978 N N . ASN A 1 132 ? -10.789 9.456 8.790 1.00 84.81 132 ASN A N 1
ATOM 979 C CA . ASN A 1 132 ? -10.824 8.016 9.069 1.00 84.81 132 ASN A CA 1
ATOM 980 C C . ASN A 1 132 ? -11.935 7.256 8.314 1.00 84.81 132 ASN A C 1
ATOM 982 O O . ASN A 1 132 ? -12.383 6.202 8.754 1.00 84.81 132 ASN A O 1
ATOM 986 N N . GLU A 1 133 ? -12.374 7.742 7.149 1.00 88.12 133 GLU A N 1
ATOM 987 C CA . GLU A 1 133 ? -13.432 7.085 6.360 1.00 88.12 133 GLU A CA 1
ATOM 988 C C . GLU A 1 133 ? -12.965 5.801 5.645 1.00 88.12 133 GLU A C 1
ATOM 990 O O . GLU A 1 133 ? -13.763 5.039 5.082 1.00 88.12 133 GLU A O 1
ATOM 995 N N . GLY A 1 134 ? -11.657 5.546 5.647 1.00 93.12 134 GLY A N 1
ATOM 996 C CA . GLY A 1 134 ? -11.041 4.465 4.896 1.00 93.12 134 GLY A CA 1
ATOM 997 C C . GLY A 1 134 ? -9.557 4.308 5.173 1.00 93.12 134 GLY A C 1
ATOM 998 O O . GLY A 1 134 ? -8.977 4.982 6.022 1.00 93.12 134 GLY A O 1
ATOM 999 N N . VAL A 1 135 ? -8.938 3.429 4.396 1.00 96.44 135 VAL A N 1
ATOM 1000 C CA . VAL A 1 135 ? -7.482 3.325 4.277 1.00 96.44 135 VAL A CA 1
ATOM 1001 C C . VAL A 1 135 ? -7.101 3.888 2.917 1.00 96.44 135 VAL A C 1
ATOM 1003 O O . VAL A 1 135 ? -7.618 3.436 1.896 1.00 96.44 135 VAL A O 1
ATOM 1006 N N . ALA A 1 136 ? -6.214 4.875 2.890 1.00 95.44 136 ALA A N 1
ATOM 1007 C CA . ALA A 1 136 ? -5.631 5.373 1.659 1.00 95.44 136 ALA A CA 1
ATOM 1008 C C . ALA A 1 136 ? -4.399 4.531 1.308 1.00 95.44 136 ALA A C 1
ATOM 1010 O O . ALA A 1 136 ? -3.453 4.418 2.090 1.00 95.44 136 ALA A O 1
ATOM 1011 N N . MET A 1 137 ? -4.410 3.944 0.113 1.00 96.00 137 MET A N 1
ATOM 1012 C CA . MET A 1 137 ? -3.251 3.283 -0.473 1.00 96.00 137 MET A CA 1
ATOM 1013 C C . MET A 1 137 ? -2.645 4.211 -1.519 1.00 96.00 137 MET A C 1
ATOM 1015 O O . MET A 1 137 ? -3.237 4.458 -2.572 1.00 96.00 137 MET A O 1
ATOM 1019 N N . ARG A 1 138 ? -1.467 4.750 -1.207 1.00 94.62 138 ARG A N 1
ATOM 1020 C CA . ARG A 1 138 ? -0.778 5.756 -2.015 1.00 94.62 138 ARG A CA 1
ATOM 1021 C C . ARG A 1 138 ? 0.447 5.206 -2.712 1.00 94.62 138 ARG A C 1
ATOM 1023 O O . ARG A 1 138 ? 1.111 4.304 -2.210 1.00 94.62 138 ARG A O 1
ATOM 1030 N N . VAL A 1 139 ? 0.779 5.832 -3.832 1.00 94.38 139 VAL A N 1
ATOM 1031 C CA . VAL A 1 139 ? 2.008 5.583 -4.584 1.00 94.38 139 VAL A CA 1
ATOM 1032 C C . VAL A 1 139 ? 2.789 6.864 -4.825 1.00 94.38 139 VAL A C 1
ATOM 1034 O O . VAL A 1 139 ? 2.352 7.962 -4.470 1.00 94.38 139 VAL A O 1
ATOM 1037 N N . HIS A 1 140 ? 3.985 6.738 -5.400 1.00 89.75 140 HIS A N 1
ATOM 1038 C CA . HIS A 1 140 ? 4.815 7.896 -5.701 1.00 89.75 140 HIS A CA 1
ATOM 1039 C C . HIS A 1 140 ? 4.081 8.866 -6.645 1.00 89.75 140 HIS A C 1
ATOM 1041 O O . HIS A 1 140 ? 3.614 8.471 -7.713 1.00 89.75 140 HIS A O 1
ATOM 1047 N N . CYS A 1 141 ? 4.009 10.150 -6.283 1.00 81.38 141 CYS A N 1
ATOM 1048 C CA . CYS A 1 141 ? 3.200 11.148 -6.997 1.00 81.38 141 CYS A CA 1
ATOM 1049 C C . CYS A 1 141 ? 3.669 11.443 -8.428 1.00 81.38 141 CYS A C 1
ATOM 1051 O O . CYS A 1 141 ? 2.880 11.907 -9.238 1.00 81.38 141 CYS A O 1
ATOM 1053 N N . LYS A 1 142 ? 4.939 11.164 -8.750 1.00 84.19 142 LYS A N 1
ATOM 1054 C CA . LYS A 1 142 ? 5.470 11.272 -10.123 1.00 84.19 142 LYS A CA 1
ATOM 1055 C C . LYS A 1 142 ? 5.232 10.010 -10.966 1.00 84.19 142 LYS A C 1
ATOM 1057 O O . LYS A 1 142 ? 5.830 9.869 -12.030 1.00 84.19 142 LYS A O 1
ATOM 1062 N N . SER A 1 143 ? 4.466 9.043 -10.459 1.00 85.44 143 SER A N 1
ATOM 1063 C CA . SER A 1 143 ? 4.137 7.834 -11.211 1.00 85.44 143 SER A CA 1
ATOM 1064 C C . SER A 1 143 ? 2.940 8.071 -12.129 1.00 85.44 143 SER A C 1
ATOM 1066 O O . SER A 1 143 ? 1.992 8.749 -11.749 1.00 85.44 143 SER A O 1
ATOM 1068 N N . ARG A 1 144 ? 2.946 7.445 -13.309 1.00 87.00 144 ARG A N 1
ATOM 1069 C CA . ARG A 1 144 ? 1.778 7.390 -14.214 1.00 87.00 144 ARG A CA 1
ATOM 1070 C C . ARG A 1 144 ? 0.771 6.306 -13.813 1.00 87.00 144 ARG A C 1
ATOM 1072 O O . ARG A 1 144 ? -0.028 5.835 -14.614 1.00 87.00 144 ARG A O 1
ATOM 1079 N N . MET A 1 145 ? 0.858 5.820 -12.575 1.00 89.69 145 MET A N 1
ATOM 1080 C CA . MET A 1 145 ? 0.106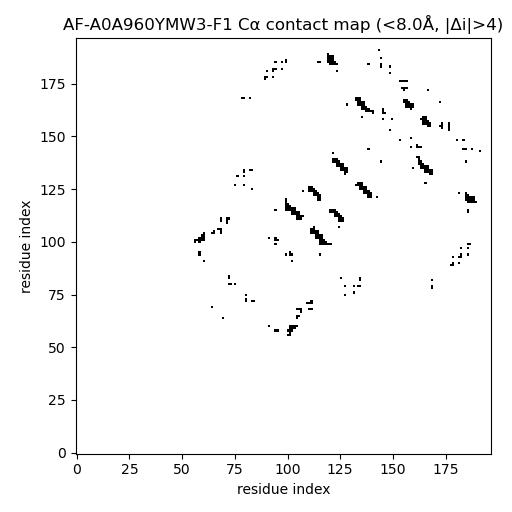 4.649 -12.139 1.00 89.69 145 MET A CA 1
ATOM 1081 C C . MET A 1 145 ? -1.397 4.910 -12.128 1.00 89.69 145 MET A C 1
ATOM 1083 O O . MET A 1 145 ? -2.163 4.058 -12.573 1.00 89.69 145 MET A O 1
ATOM 1087 N N . MET A 1 146 ? -1.813 6.079 -11.632 1.00 90.12 146 MET A N 1
ATOM 1088 C CA . MET A 1 146 ? -3.232 6.415 -11.568 1.00 90.12 146 MET A CA 1
ATOM 1089 C C . MET A 1 146 ? -3.842 6.554 -12.957 1.00 90.12 146 MET A C 1
ATOM 1091 O O . MET A 1 146 ? -4.939 6.049 -13.141 1.00 90.12 146 MET A O 1
ATOM 1095 N N . GLU A 1 147 ? -3.119 7.119 -13.930 1.00 87.62 147 GLU A N 1
ATOM 1096 C CA . GLU A 1 147 ? -3.558 7.211 -15.333 1.00 87.62 147 GLU A CA 1
ATOM 1097 C C . GLU A 1 147 ? -3.932 5.825 -15.881 1.00 87.62 147 GLU A C 1
ATOM 1099 O O . GLU A 1 147 ? -5.042 5.613 -16.356 1.00 87.62 147 GLU A O 1
ATOM 1104 N N . ARG A 1 148 ? -3.047 4.837 -15.705 1.00 86.69 148 ARG A N 1
ATOM 1105 C CA . ARG A 1 148 ? -3.284 3.456 -16.155 1.00 86.69 148 ARG A CA 1
ATOM 1106 C C . ARG A 1 148 ? -4.331 2.716 -15.320 1.00 86.69 148 ARG A C 1
ATOM 1108 O O . ARG A 1 148 ? -5.021 1.821 -15.809 1.00 86.69 148 ARG A O 1
ATOM 1115 N N . PHE A 1 149 ? -4.433 3.033 -14.032 1.00 87.44 149 PHE A N 1
ATOM 1116 C CA . PHE A 1 149 ? -5.391 2.378 -13.151 1.00 87.44 149 PHE A CA 1
ATOM 1117 C C . PHE A 1 149 ? -6.826 2.821 -13.453 1.00 87.44 149 PHE A C 1
ATOM 1119 O O . PHE A 1 149 ? -7.696 1.957 -13.560 1.00 87.44 149 PHE A O 1
ATOM 1126 N N . VAL A 1 150 ? -7.067 4.123 -13.629 1.00 86.88 150 VAL A N 1
ATOM 1127 C CA . VAL A 1 150 ? -8.417 4.687 -13.822 1.00 86.88 150 VAL A CA 1
ATOM 1128 C C . VAL A 1 150 ? -8.951 4.568 -15.246 1.00 86.88 150 VAL A C 1
ATOM 1130 O O . VAL A 1 150 ? -10.130 4.837 -15.450 1.00 86.88 150 VAL A O 1
ATOM 1133 N N . ASP A 1 151 ? -8.128 4.113 -16.195 1.00 83.25 151 ASP A N 1
ATOM 1134 C CA . ASP A 1 151 ? -8.536 3.805 -17.576 1.00 83.25 151 ASP A CA 1
ATOM 1135 C C . ASP A 1 151 ? -9.784 2.901 -17.636 1.00 83.25 151 ASP A C 1
ATOM 1137 O O . ASP A 1 151 ? -10.647 3.034 -18.498 1.00 83.25 151 ASP A O 1
ATOM 1141 N N . ARG A 1 152 ? -9.946 2.039 -16.624 1.00 79.81 152 ARG A N 1
ATOM 1142 C CA . ARG A 1 152 ? -11.213 1.372 -16.324 1.00 79.81 152 ARG A CA 1
ATOM 1143 C C . ARG A 1 152 ? -11.761 1.875 -14.984 1.00 79.81 152 ARG A C 1
ATOM 1145 O O . ARG A 1 152 ? -11.012 1.832 -14.003 1.00 79.81 152 ARG A O 1
ATOM 1152 N N . PRO A 1 153 ? -13.052 2.258 -14.895 1.00 74.38 153 PRO A N 1
ATOM 1153 C CA . PRO A 1 153 ? -13.665 2.682 -13.642 1.00 74.38 153 PRO A CA 1
ATOM 1154 C C . PRO A 1 153 ? -13.492 1.620 -12.548 1.00 74.38 153 PRO A C 1
ATOM 1156 O O . PRO A 1 153 ? -13.935 0.481 -12.727 1.00 74.38 153 PRO A O 1
ATOM 1159 N N . PRO A 1 154 ? -12.842 1.953 -11.422 1.00 81.19 154 PRO A N 1
ATOM 1160 C CA . PRO A 1 154 ? -12.618 0.979 -10.373 1.00 81.19 154 PRO A CA 1
ATOM 1161 C C . PRO A 1 154 ? -13.906 0.733 -9.582 1.00 81.19 154 PRO A C 1
ATOM 1163 O O . PRO A 1 154 ? -14.627 1.662 -9.217 1.00 81.19 154 PRO A O 1
ATOM 1166 N N . VAL A 1 155 ? -14.184 -0.533 -9.270 1.00 85.75 155 VAL A N 1
ATOM 1167 C CA . VAL A 1 155 ? -15.359 -0.928 -8.485 1.00 85.75 155 VAL A CA 1
ATOM 1168 C C . VAL A 1 155 ? -14.982 -1.087 -7.013 1.00 85.75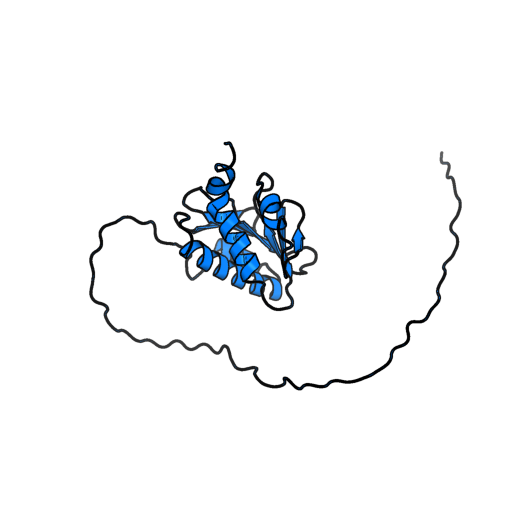 155 VAL A C 1
ATOM 1170 O O . VAL A 1 155 ? -14.099 -1.864 -6.655 1.00 85.75 155 VAL A O 1
ATOM 1173 N N . GLY A 1 156 ? -15.679 -0.363 -6.136 1.00 85.44 156 GLY A N 1
ATOM 1174 C CA . GLY A 1 156 ? -15.533 -0.497 -4.681 1.00 85.44 156 GLY A CA 1
ATOM 1175 C C . GLY A 1 156 ? -14.337 0.236 -4.062 1.00 85.44 156 GLY A C 1
ATOM 1176 O O . GLY A 1 156 ? -14.171 0.186 -2.845 1.00 85.44 156 GLY A O 1
ATOM 1177 N N . VAL A 1 157 ? -13.538 0.956 -4.855 1.00 89.50 157 VAL A N 1
ATOM 1178 C CA . VAL A 1 157 ? -12.525 1.911 -4.372 1.00 89.50 157 VAL A CA 1
ATOM 1179 C C . VAL A 1 157 ? -12.745 3.271 -5.020 1.00 89.50 157 VAL A C 1
ATOM 1181 O O . VAL A 1 157 ? -13.278 3.357 -6.124 1.00 89.50 157 VAL A O 1
ATOM 1184 N N . LYS A 1 158 ? -12.329 4.340 -4.340 1.00 90.62 158 LYS A N 1
ATOM 1185 C CA . LYS A 1 158 ? -12.406 5.703 -4.879 1.00 90.62 158 LYS A CA 1
ATOM 1186 C C . LYS A 1 158 ? -11.005 6.173 -5.270 1.00 90.62 158 LYS A C 1
ATOM 1188 O O . LYS A 1 158 ? -10.104 6.044 -4.443 1.00 90.62 158 LYS A O 1
ATOM 1193 N N . PRO A 1 159 ? -10.785 6.718 -6.476 1.00 89.69 159 PRO A N 1
ATOM 1194 C CA . PRO A 1 159 ? -9.548 7.431 -6.773 1.00 89.69 159 PRO A CA 1
ATOM 1195 C C . PRO A 1 159 ? -9.342 8.581 -5.782 1.00 89.69 159 PRO A C 1
ATOM 1197 O O . PRO A 1 159 ? -10.276 9.324 -5.488 1.00 89.69 159 PRO A O 1
ATOM 1200 N N . ASP A 1 160 ? -8.123 8.725 -5.271 1.00 86.25 160 ASP A N 1
ATOM 1201 C CA . ASP A 1 160 ? -7.718 9.827 -4.399 1.00 86.25 160 ASP A CA 1
ATOM 1202 C C . ASP A 1 160 ? -6.688 10.703 -5.128 1.00 86.25 160 ASP A C 1
ATOM 1204 O O . ASP A 1 160 ? -5.463 10.579 -4.973 1.00 86.25 160 ASP A O 1
ATOM 1208 N N . GLY A 1 161 ? -7.221 11.551 -6.011 1.00 81.69 161 GLY A N 1
ATOM 1209 C CA . GLY A 1 161 ? -6.449 12.400 -6.914 1.00 81.69 161 GLY A CA 1
ATOM 1210 C C . GLY A 1 161 ? -5.504 11.596 -7.812 1.00 81.69 161 GLY A C 1
ATOM 1211 O O . GLY A 1 161 ? -5.821 10.499 -8.267 1.00 81.69 161 GLY A O 1
ATOM 1212 N N . SER A 1 162 ? -4.307 12.135 -8.045 1.00 81.00 162 SER A N 1
ATOM 1213 C CA . SER A 1 162 ? -3.255 11.481 -8.838 1.00 81.00 162 SER A CA 1
ATOM 1214 C C . SER A 1 162 ? -2.372 10.523 -8.033 1.00 81.00 162 SER A C 1
ATOM 1216 O O . SER A 1 162 ? -1.415 9.968 -8.570 1.00 81.00 162 SER A O 1
ATOM 1218 N N . ARG A 1 163 ? -2.641 10.339 -6.732 1.00 84.19 163 ARG A N 1
ATOM 1219 C CA . ARG A 1 163 ? -1.661 9.758 -5.796 1.00 84.19 163 ARG A CA 1
ATOM 1220 C C . ARG A 1 163 ? -2.050 8.403 -5.219 1.00 84.19 163 ARG A C 1
ATOM 1222 O O . ARG A 1 163 ? -1.236 7.827 -4.499 1.00 84.19 163 ARG A O 1
ATOM 1229 N N . GLY A 1 164 ? -3.244 7.886 -5.496 1.00 91.75 164 GLY A N 1
ATOM 1230 C CA . GLY A 1 164 ? -3.644 6.572 -5.005 1.00 91.75 164 GLY A CA 1
ATOM 1231 C C . GLY A 1 164 ? -5.145 6.342 -4.994 1.00 91.75 164 GLY A C 1
ATOM 1232 O O . GLY A 1 164 ? -5.900 6.994 -5.713 1.00 91.75 164 GLY A O 1
ATOM 1233 N N . ILE A 1 165 ? -5.565 5.403 -4.152 1.00 94.81 165 ILE A N 1
ATOM 1234 C CA . ILE A 1 165 ? -6.966 5.022 -3.977 1.00 94.81 165 ILE A CA 1
ATOM 1235 C C . ILE A 1 165 ? -7.355 5.009 -2.500 1.00 94.81 165 ILE A C 1
ATOM 1237 O O . ILE A 1 165 ? -6.550 4.672 -1.632 1.00 94.81 165 ILE A O 1
ATOM 1241 N N . LEU A 1 166 ? -8.612 5.339 -2.226 1.00 95.00 166 LEU A N 1
ATOM 1242 C CA . LEU A 1 166 ? -9.251 5.233 -0.925 1.00 95.00 166 LEU A CA 1
ATOM 1243 C C . LEU A 1 166 ? -10.108 3.964 -0.876 1.00 95.00 166 LEU A C 1
ATOM 1245 O O . LEU A 1 166 ? -11.027 3.778 -1.682 1.00 95.00 166 LEU A O 1
ATOM 1249 N N . ILE A 1 167 ? -9.806 3.105 0.096 1.00 95.50 167 ILE A N 1
ATOM 1250 C CA . ILE A 1 167 ? -10.526 1.868 0.383 1.00 95.50 167 ILE A CA 1
ATOM 1251 C C . ILE A 1 167 ? -11.497 2.130 1.542 1.00 95.50 167 ILE A C 1
ATOM 1253 O O . ILE A 1 167 ? -11.030 2.396 2.654 1.00 95.50 167 ILE A O 1
ATOM 1257 N N . PRO A 1 168 ? -12.823 2.038 1.334 1.00 93.44 168 PRO A N 1
ATOM 1258 C CA . PRO A 1 168 ? -13.804 2.262 2.394 1.00 93.44 168 PRO A CA 1
ATOM 1259 C C . PRO A 1 168 ? -13.662 1.277 3.564 1.00 93.44 168 PRO A C 1
ATOM 1261 O O . PRO A 1 168 ? -13.372 0.094 3.369 1.00 9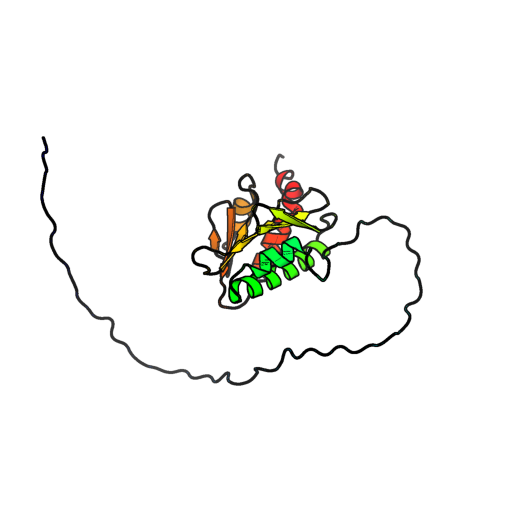3.44 168 PRO A O 1
ATOM 1264 N N . LEU A 1 169 ? -13.937 1.740 4.789 1.00 93.19 169 LEU A N 1
ATOM 1265 C CA . LEU A 1 169 ? -13.990 0.852 5.961 1.00 93.19 169 LEU A CA 1
ATOM 1266 C C . LEU A 1 169 ? -15.210 -0.069 5.964 1.00 93.19 169 LEU A C 1
ATOM 1268 O O . LEU A 1 169 ? -15.165 -1.133 6.575 1.00 93.19 169 LEU A O 1
ATOM 1272 N N . LYS A 1 170 ? -16.301 0.322 5.302 1.00 89.38 170 LYS A N 1
ATOM 1273 C CA . LYS A 1 170 ? -17.550 -0.446 5.258 1.00 89.38 170 LYS A CA 1
ATOM 1274 C C . LYS A 1 170 ? -17.632 -1.288 3.988 1.00 89.38 170 LYS A C 1
ATOM 1276 O O . LYS A 1 170 ? -17.190 -0.871 2.923 1.00 89.38 170 LYS A O 1
ATOM 1281 N N . GLY A 1 171 ? -18.266 -2.451 4.107 1.00 88.06 171 GLY A N 1
ATOM 1282 C CA . GLY A 1 171 ? -18.492 -3.363 2.990 1.00 88.06 171 GLY A CA 1
ATOM 1283 C C . GLY A 1 171 ? -17.364 -4.372 2.761 1.00 88.06 171 GLY A C 1
ATOM 1284 O O . GLY A 1 171 ? -16.409 -4.493 3.542 1.00 88.06 171 GLY A O 1
ATOM 1285 N N . LYS A 1 172 ? -17.528 -5.151 1.687 1.00 91.00 172 LYS A N 1
ATOM 1286 C CA . LYS A 1 172 ? -16.566 -6.175 1.270 1.00 91.00 172 LYS A CA 1
ATOM 1287 C C . LYS A 1 172 ? -15.310 -5.507 0.722 1.00 91.00 172 LYS A C 1
ATOM 1289 O O . LYS A 1 172 ? -15.391 -4.507 0.015 1.00 91.00 172 LYS A O 1
ATOM 1294 N N . LEU A 1 173 ? -14.150 -6.084 1.033 1.00 92.62 173 LEU A N 1
ATOM 1295 C CA . LEU A 1 173 ? -12.886 -5.606 0.488 1.00 92.62 173 LEU A CA 1
ATOM 1296 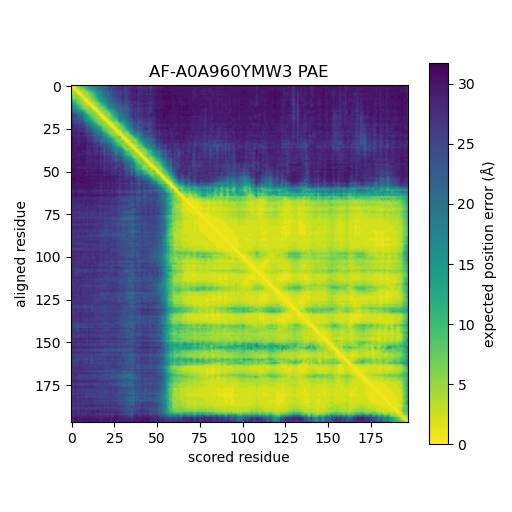C C . LEU A 1 173 ? -12.880 -5.863 -1.036 1.00 92.62 173 LEU A C 1
ATOM 1298 O O . LEU A 1 173 ? -13.105 -7.007 -1.437 1.00 92.62 173 LEU A O 1
ATOM 1302 N N . PRO A 1 174 ? -12.642 -4.851 -1.887 1.00 92.75 174 PRO A N 1
ATOM 1303 C CA . PRO A 1 174 ? -12.675 -4.993 -3.344 1.00 92.75 174 PRO A CA 1
ATOM 1304 C C . PRO A 1 174 ? -11.401 -5.686 -3.849 1.00 92.75 174 PRO A C 1
ATOM 1306 O O . PRO A 1 174 ? -10.517 -5.072 -4.442 1.00 92.75 174 PRO A O 1
ATOM 1309 N N . LEU A 1 175 ? -11.288 -6.989 -3.576 1.00 93.81 175 LEU A N 1
ATOM 1310 C CA . LEU A 1 175 ? -10.064 -7.767 -3.782 1.00 93.81 175 LEU A CA 1
ATOM 1311 C C . LEU A 1 175 ? -9.536 -7.685 -5.217 1.00 93.81 175 LEU A C 1
ATOM 1313 O O . LEU A 1 175 ? -8.330 -7.581 -5.408 1.00 93.81 175 LEU A O 1
ATOM 1317 N N . THR A 1 176 ? -10.417 -7.714 -6.218 1.00 93.31 176 THR A N 1
ATOM 1318 C CA . THR A 1 176 ? -10.031 -7.646 -7.635 1.00 93.31 176 THR A CA 1
ATOM 1319 C C . THR A 1 176 ? -9.297 -6.347 -7.959 1.00 93.31 176 THR A C 1
ATOM 1321 O O . THR A 1 176 ? -8.195 -6.384 -8.507 1.00 93.31 176 THR A O 1
ATOM 1324 N N . GLU A 1 177 ? -9.860 -5.203 -7.563 1.00 93.62 177 GLU A N 1
ATOM 1325 C CA . GLU A 1 177 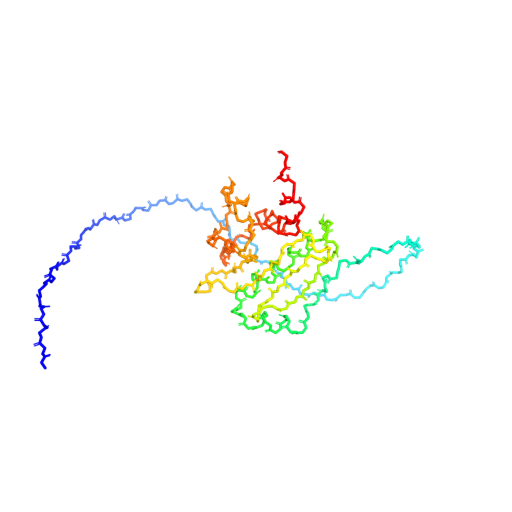? -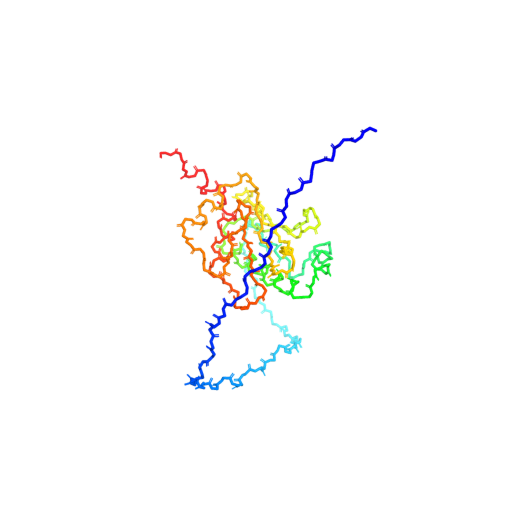9.256 -3.897 -7.839 1.00 93.62 177 GLU A CA 1
ATOM 1326 C C . GLU A 1 177 ? -7.987 -3.669 -7.025 1.00 93.62 177 GLU A C 1
ATOM 1328 O O . GLU A 1 177 ? -7.013 -3.131 -7.546 1.00 93.62 177 GLU A O 1
ATOM 1333 N N . LEU A 1 178 ? -7.946 -4.145 -5.778 1.00 95.56 178 LEU A N 1
ATOM 1334 C CA . LEU A 1 178 ? -6.736 -4.056 -4.966 1.00 95.56 178 LEU A CA 1
ATOM 1335 C C . LEU A 1 178 ? -5.607 -4.915 -5.525 1.00 95.56 178 LEU A C 1
ATOM 1337 O O . LEU A 1 178 ? -4.487 -4.428 -5.635 1.00 95.56 178 LEU A O 1
ATOM 1341 N N . ARG A 1 179 ? -5.883 -6.159 -5.938 1.00 95.50 179 ARG A N 1
ATOM 1342 C CA . ARG A 1 179 ? -4.870 -7.012 -6.578 1.00 95.50 179 ARG A CA 1
ATOM 1343 C C . ARG A 1 179 ? -4.339 -6.374 -7.855 1.00 95.50 179 ARG A C 1
ATOM 1345 O O . ARG A 1 179 ? -3.129 -6.360 -8.059 1.00 95.50 179 ARG A O 1
ATOM 1352 N N . ARG A 1 180 ? -5.223 -5.794 -8.675 1.00 94.38 180 ARG A N 1
ATOM 1353 C CA . ARG A 1 180 ? -4.828 -5.057 -9.882 1.00 94.38 180 ARG A CA 1
ATOM 1354 C C . ARG A 1 180 ? -3.952 -3.852 -9.545 1.00 94.38 180 ARG A C 1
ATOM 1356 O O . ARG A 1 180 ? -2.896 -3.695 -10.147 1.00 94.38 180 ARG A O 1
ATOM 1363 N N . PHE A 1 181 ? -4.371 -3.022 -8.591 1.00 95.12 181 PHE A N 1
ATOM 1364 C CA . PHE A 1 181 ? -3.613 -1.846 -8.168 1.00 95.12 181 PHE A CA 1
ATOM 1365 C C . PHE A 1 181 ? -2.227 -2.242 -7.646 1.00 95.12 181 PHE A C 1
ATOM 1367 O O . PHE A 1 181 ? -1.219 -1.714 -8.102 1.00 95.12 181 PHE A O 1
ATOM 1374 N N . ILE A 1 182 ? -2.158 -3.217 -6.740 1.00 95.88 182 ILE A N 1
ATOM 1375 C CA . ILE A 1 182 ? -0.898 -3.689 -6.160 1.00 95.88 182 ILE A CA 1
ATOM 1376 C C . ILE A 1 182 ? 0.005 -4.281 -7.246 1.00 95.88 182 ILE A C 1
ATOM 1378 O O . ILE A 1 182 ? 1.181 -3.938 -7.301 1.00 95.88 182 ILE A O 1
ATOM 1382 N N . GLY A 1 183 ? -0.534 -5.109 -8.145 1.00 94.19 183 GLY A N 1
ATOM 1383 C CA . GLY A 1 183 ? 0.233 -5.690 -9.247 1.00 94.19 183 GLY A CA 1
ATOM 1384 C C . GLY A 1 183 ? 0.849 -4.616 -10.145 1.00 94.19 183 GLY A C 1
ATOM 1385 O O . GLY A 1 183 ? 2.051 -4.642 -10.388 1.00 94.19 183 GLY A O 1
ATOM 1386 N N . LEU A 1 184 ? 0.056 -3.616 -10.551 1.00 93.88 184 LEU A N 1
ATOM 1387 C CA . LEU A 1 184 ? 0.542 -2.475 -11.337 1.00 93.88 184 LEU A CA 1
ATOM 1388 C C . LEU A 1 184 ? 1.606 -1.657 -10.597 1.00 93.88 184 LEU A C 1
ATOM 1390 O O . LEU A 1 184 ? 2.533 -1.155 -11.230 1.00 93.88 184 LEU A O 1
ATOM 1394 N N . ALA A 1 185 ? 1.479 -1.500 -9.278 1.00 95.12 185 ALA A N 1
ATOM 1395 C CA . ALA A 1 185 ? 2.480 -0.804 -8.481 1.00 95.12 185 ALA A CA 1
ATOM 1396 C C . ALA A 1 185 ? 3.796 -1.588 -8.421 1.00 95.12 185 ALA A C 1
ATOM 1398 O O . ALA A 1 185 ? 4.858 -1.000 -8.609 1.00 95.12 185 ALA A O 1
ATOM 1399 N N . LEU A 1 186 ? 3.746 -2.901 -8.187 1.00 95.00 186 LEU A N 1
ATOM 1400 C CA . LEU A 1 186 ? 4.939 -3.739 -8.035 1.00 95.00 186 LEU A CA 1
ATOM 1401 C C . LEU A 1 186 ? 5.715 -3.942 -9.346 1.00 95.00 186 LEU A C 1
ATOM 1403 O O . LEU A 1 186 ? 6.912 -4.207 -9.284 1.00 95.00 186 LEU A O 1
ATOM 1407 N N . THR A 1 187 ? 5.070 -3.760 -10.501 1.00 93.25 187 THR A N 1
ATOM 1408 C CA . THR A 1 187 ? 5.686 -3.851 -11.841 1.00 93.25 187 THR A CA 1
ATOM 1409 C C . THR A 1 187 ? 5.773 -2.505 -12.567 1.00 93.25 187 THR A C 1
ATOM 1411 O O . THR A 1 187 ? 5.913 -2.461 -13.788 1.00 93.25 187 THR A O 1
ATOM 1414 N N . TYR A 1 188 ? 5.678 -1.389 -11.833 1.00 93.44 188 TYR A N 1
ATOM 1415 C CA . TYR A 1 188 ? 5.620 -0.029 -12.386 1.00 93.44 188 TYR A CA 1
ATOM 1416 C C . TYR A 1 188 ? 6.632 0.250 -13.506 1.00 93.44 188 TYR A C 1
ATOM 1418 O O . TYR A 1 188 ? 6.262 0.730 -14.576 1.00 93.44 188 TYR A O 1
ATOM 1426 N N . HIS A 1 189 ? 7.910 -0.028 -13.262 1.00 90.31 189 HIS A N 1
ATOM 1427 C CA . HIS A 1 189 ? 8.990 0.272 -14.194 1.00 90.31 189 HIS A CA 1
ATOM 1428 C C . HIS A 1 189 ? 8.985 -0.628 -15.429 1.00 90.31 189 HIS A C 1
ATOM 1430 O O . HIS A 1 189 ? 9.465 -0.172 -16.461 1.00 90.31 189 HIS A O 1
ATOM 1436 N N . ASP A 1 190 ? 8.392 -1.822 -15.359 1.00 89.81 190 ASP A N 1
ATOM 1437 C CA . ASP A 1 190 ? 8.302 -2.749 -16.495 1.00 89.81 190 ASP A CA 1
ATOM 1438 C C . ASP A 1 190 ? 7.311 -2.244 -17.534 1.00 89.81 190 ASP A C 1
ATOM 1440 O O . ASP A 1 190 ? 7.594 -2.182 -18.727 1.00 89.81 190 ASP A O 1
ATOM 1444 N N . TRP A 1 191 ? 6.128 -1.831 -17.082 1.00 88.50 191 TRP A N 1
ATOM 1445 C CA . TRP A 1 191 ? 5.102 -1.373 -18.007 1.00 88.50 191 TRP A CA 1
ATOM 1446 C C . TRP A 1 191 ? 5.260 0.099 -18.391 1.00 88.50 191 TRP A C 1
ATOM 1448 O O . TRP A 1 191 ? 4.714 0.509 -19.412 1.00 88.50 191 TRP A O 1
ATOM 1458 N N . LYS A 1 192 ? 5.964 0.908 -17.582 1.00 86.06 192 LYS A N 1
ATOM 1459 C CA . LYS A 1 192 ? 6.238 2.326 -17.874 1.00 86.06 192 LYS A CA 1
ATOM 1460 C C . LYS A 1 192 ? 7.395 2.504 -18.861 1.00 86.06 192 LYS A C 1
ATOM 1462 O O . LYS A 1 192 ? 7.449 3.538 -19.521 1.00 86.06 192 LYS A O 1
ATOM 1467 N N . SER A 1 193 ? 8.325 1.549 -18.936 1.00 79.00 193 SER A N 1
ATOM 1468 C CA . SER A 1 193 ? 9.356 1.509 -19.983 1.00 79.00 193 SER A CA 1
ATOM 1469 C C . SER A 1 193 ? 8.817 0.933 -21.295 1.00 79.00 193 SER A C 1
ATOM 1471 O O . SER A 1 193 ? 9.221 1.395 -22.353 1.00 79.00 193 SER A O 1
ATOM 1473 N N . GLY A 1 194 ? 7.853 0.007 -21.234 1.00 65.06 194 GLY A N 1
ATOM 1474 C CA . GLY A 1 194 ? 7.211 -0.628 -22.394 1.00 65.06 194 GLY A CA 1
ATOM 1475 C C . GLY A 1 194 ? 6.255 0.252 -23.214 1.00 65.06 194 GLY A C 1
ATOM 1476 O O . GLY A 1 194 ? 5.300 -0.263 -23.783 1.00 65.06 194 GLY A O 1
ATOM 1477 N N . SER A 1 195 ? 6.463 1.569 -23.251 1.00 50.50 195 SER A N 1
ATOM 1478 C CA . SER A 1 195 ? 5.710 2.494 -24.107 1.00 50.50 195 SER A CA 1
ATOM 1479 C C . SER A 1 195 ? 6.620 3.634 -24.570 1.00 50.50 195 SER A C 1
ATOM 1481 O O . SER A 1 195 ? 6.548 4.753 -24.052 1.00 50.50 195 SER A O 1
ATOM 1483 N N . ALA A 1 196 ? 7.517 3.297 -25.492 1.00 39.59 196 ALA A N 1
ATOM 1484 C CA . ALA A 1 196 ? 8.207 4.202 -26.403 1.00 39.59 196 ALA A CA 1
ATOM 1485 C C . ALA A 1 196 ? 8.686 3.381 -27.614 1.00 39.59 196 ALA A C 1
ATOM 1487 O O . ALA A 1 196 ? 9.884 3.256 -27.823 1.00 39.59 196 ALA A O 1
ATOM 1488 N N . ASP A 1 197 ? 7.737 2.794 -28.344 1.00 35.31 197 ASP A N 1
ATOM 1489 C CA . ASP A 1 197 ? 7.886 2.411 -29.752 1.00 35.31 197 ASP A CA 1
ATOM 1490 C C . ASP A 1 197 ? 6.662 2.955 -30.500 1.00 35.31 197 ASP A C 1
ATOM 1492 O O . ASP A 1 197 ? 5.540 2.814 -29.948 1.00 35.31 197 ASP A O 1
#

Nearest PDB structures (foldseek):
  5jlt-assembly3_D  TM=5.327E-01  e=6.173E-02  Tequatrovirus T4
  1qz9-assembly1_A-2  TM=4.028E-01  e=8.816E-01  Pseudomonas fluorescens
  2ga5-assembly1_A  TM=3.950E-01  e=1.665E+00  Saccharomyces cerevisiae

Radius of gyration: 24.16 Å; Cα contacts (8 Å, |Δi|>4): 233; chains: 1; bounding box: 65×90×48 Å

pLDDT: mean 73.33, std 25.19, range [29.17, 96.56]